Protein AF-W7TXS6-F1 (afdb_monomer_lite)

Radius of gyration: 28.01 Å; chains: 1; bounding box: 62×76×69 Å

Organism: NCBI:txid72520

InterPro domains:
  IPR025423 TMEM205-like [PF13664] (123-217)
  IPR053009 Xanthocillin Biosynthesis-Associated Protein [PTHR23241] (89-263)

Secondary structure (DSSP, 8-state):
-PPPPS-TTSSSSGGGTGGGSGGG------------------PPPPPPTHHHHHHHHHHHHHHHHHHHTTSS---S---TTSS--GGGSHHHHHHHHHHHHHHHHHHS-----HHHHHHHHHHHHHHHHHHHHHIIIIIHHHHHHHS-HHHHHHHHHHHHHHHHHHHHHHHHHHHHHHHHHT--HHHHHHHHHHHHHHHHIIIIIHHHHHHHHHHHHHHHHTT-TTSHHHHHHHHHHHHHHHHHHHHHHHHHHHHHHHHHHHHTT-

Structure (mmCIF, N/CA/C/O backbone):
data_AF-W7TXS6-F1
#
_entry.id   AF-W7TXS6-F1
#
loop_
_atom_site.group_PDB
_atom_site.id
_atom_site.type_symbol
_atom_site.label_atom_id
_atom_site.label_alt_id
_atom_site.label_comp_id
_atom_site.label_asym_id
_atom_site.label_entity_id
_atom_site.label_seq_id
_atom_site.pdbx_PDB_ins_code
_atom_site.Cartn_x
_atom_site.Cartn_y
_atom_site.Cartn_z
_atom_site.occupancy
_atom_site.B_iso_or_equiv
_atom_site.auth_seq_id
_atom_site.auth_comp_id
_atom_site.auth_asym_id
_atom_site.auth_atom_id
_atom_site.pdbx_PDB_model_num
ATOM 1 N N . MET A 1 1 ? -11.097 26.168 31.814 1.00 33.62 1 MET A N 1
ATOM 2 C CA . MET A 1 1 ? -9.889 26.342 30.973 1.00 33.62 1 MET A CA 1
ATOM 3 C C . MET A 1 1 ? -9.765 25.151 30.026 1.00 33.62 1 MET A C 1
ATOM 5 O O . MET A 1 1 ? -9.501 24.046 30.480 1.00 33.62 1 MET A O 1
ATOM 9 N N . LYS A 1 2 ? -10.061 25.346 28.734 1.00 33.25 2 LYS A N 1
ATOM 10 C CA . LYS A 1 2 ? -9.995 24.310 27.686 1.00 33.25 2 LYS A CA 1
ATOM 11 C C . LYS A 1 2 ? -8.563 24.260 27.130 1.00 33.25 2 LYS A C 1
ATOM 13 O O . LYS A 1 2 ? -8.050 25.300 26.735 1.00 33.25 2 LYS A O 1
ATOM 18 N N . LYS A 1 3 ? -7.921 23.087 27.110 1.00 35.81 3 LYS A N 1
ATOM 19 C CA . LYS A 1 3 ? -6.623 22.868 26.439 1.00 35.81 3 LYS A CA 1
ATOM 20 C C . LYS A 1 3 ? -6.860 22.354 25.006 1.00 35.81 3 LYS A C 1
ATOM 22 O O . LYS A 1 3 ? -7.796 21.574 24.819 1.00 35.81 3 LYS A O 1
ATOM 27 N N . PRO A 1 4 ? -6.067 22.777 24.004 1.00 40.16 4 PRO A N 1
ATOM 28 C CA . PRO A 1 4 ? -6.309 22.436 22.609 1.00 40.16 4 PRO A CA 1
ATOM 29 C C . PRO A 1 4 ? -5.841 21.017 22.264 1.00 40.16 4 PRO A C 1
ATOM 31 O O . PRO A 1 4 ? -4.847 20.503 22.773 1.00 40.16 4 PRO A O 1
ATOM 34 N N . CYS A 1 5 ? -6.638 20.409 21.392 1.00 32.75 5 CYS A N 1
ATOM 35 C CA . CYS A 1 5 ? -6.599 19.038 20.912 1.00 32.75 5 CYS A CA 1
ATOM 36 C C . CYS A 1 5 ? -5.538 18.864 19.809 1.00 32.75 5 CYS A C 1
ATOM 38 O O . CYS A 1 5 ? -5.243 19.804 19.074 1.00 32.75 5 CYS A O 1
ATOM 40 N N . SER A 1 6 ? -5.000 17.652 19.678 1.00 36.31 6 SER A N 1
ATOM 41 C CA . SER A 1 6 ? -3.920 17.213 18.780 1.00 36.31 6 SER A CA 1
ATOM 42 C C . SER A 1 6 ? -4.225 17.287 17.267 1.00 36.31 6 SER A C 1
ATOM 44 O O . SER A 1 6 ? -4.041 16.318 16.539 1.00 36.31 6 SER A O 1
ATOM 46 N N . VAL A 1 7 ? -4.656 18.444 16.760 1.00 38.12 7 VAL A N 1
ATOM 47 C CA . VAL A 1 7 ? -4.986 18.691 15.339 1.00 38.12 7 VAL A CA 1
ATOM 48 C C . VAL A 1 7 ? -3.749 19.071 14.498 1.00 38.12 7 VAL A C 1
ATOM 50 O O . VAL A 1 7 ? -3.825 19.213 13.280 1.00 38.12 7 VAL A O 1
ATOM 53 N N . LEU A 1 8 ? -2.562 19.162 15.101 1.00 31.45 8 LEU A N 1
ATOM 54 C CA . LEU A 1 8 ? -1.381 19.733 14.442 1.00 31.45 8 LEU A CA 1
ATOM 55 C C . LEU A 1 8 ? -0.650 18.814 13.438 1.00 31.45 8 LEU A C 1
ATOM 57 O O . LEU A 1 8 ? 0.406 19.191 12.945 1.00 31.45 8 LEU A O 1
ATOM 61 N N . LEU A 1 9 ? -1.204 17.651 13.074 1.00 35.53 9 LEU A N 1
ATOM 62 C CA . LEU A 1 9 ? -0.675 16.826 11.969 1.00 35.53 9 LEU A CA 1
ATOM 63 C C . LEU A 1 9 ? -1.575 16.805 10.719 1.00 35.53 9 LEU A C 1
ATOM 65 O O . LEU A 1 9 ? -1.343 16.022 9.805 1.00 35.53 9 LEU A O 1
ATOM 69 N N . LEU A 1 10 ? -2.593 17.674 10.669 1.00 36.16 10 LEU A N 1
ATOM 70 C CA . LEU A 1 10 ? -3.505 17.838 9.524 1.00 36.16 10 LEU A CA 1
ATOM 71 C C . LEU A 1 10 ? -3.325 19.173 8.775 1.00 36.16 10 LEU A C 1
ATOM 73 O O . LEU A 1 10 ? -4.048 19.438 7.818 1.00 36.16 10 LEU A O 1
ATOM 77 N N . VAL A 1 11 ? -2.367 20.018 9.175 1.00 36.16 11 VAL A N 1
ATOM 78 C CA . VAL A 1 11 ? -2.306 21.418 8.706 1.00 36.16 11 VAL A CA 1
ATOM 79 C C . VAL A 1 11 ? -1.427 21.641 7.464 1.00 36.16 11 VAL A C 1
ATOM 81 O O . VAL A 1 11 ? -1.565 22.677 6.829 1.00 36.16 11 VAL A O 1
ATOM 84 N N . SER A 1 12 ? -0.611 20.683 7.004 1.00 37.31 12 SER A N 1
ATOM 85 C CA . SER A 1 12 ? 0.239 20.940 5.816 1.00 37.31 12 SER A CA 1
ATOM 86 C C . SER A 1 12 ? -0.380 20.540 4.463 1.00 37.31 12 SER A C 1
ATOM 88 O O . SER A 1 12 ? 0.045 21.026 3.422 1.00 37.31 12 SER A O 1
ATOM 90 N N . THR A 1 13 ? -1.429 19.710 4.430 1.00 39.53 13 THR A N 1
ATOM 91 C CA . THR A 1 13 ? -2.086 19.302 3.164 1.00 39.53 13 THR A CA 1
ATOM 92 C C . THR A 1 13 ? -3.324 20.128 2.810 1.00 39.53 13 THR A C 1
ATOM 94 O O . THR A 1 13 ? -3.786 20.083 1.672 1.00 39.53 13 THR A O 1
ATOM 97 N N . ALA A 1 14 ? -3.860 20.916 3.748 1.00 35.31 14 ALA A N 1
ATOM 98 C CA . ALA A 1 14 ? -5.024 21.771 3.500 1.00 35.31 14 ALA A CA 1
ATOM 99 C C . ALA A 1 14 ? -4.715 22.955 2.559 1.00 35.31 14 ALA A C 1
ATOM 101 O O . ALA A 1 14 ? -5.617 23.447 1.885 1.00 35.31 14 ALA A O 1
ATOM 102 N N . ALA A 1 15 ? -3.445 23.366 2.447 1.00 35.91 15 ALA A N 1
ATOM 103 C CA . ALA A 1 15 ? -3.030 24.486 1.600 1.00 35.91 15 ALA A CA 1
ATOM 104 C C . ALA A 1 15 ? -3.028 24.172 0.087 1.00 35.91 15 ALA A C 1
ATOM 106 O O . ALA A 1 15 ? -3.049 25.100 -0.714 1.00 35.91 15 ALA A O 1
ATOM 107 N N . LEU A 1 16 ? -3.063 22.894 -0.320 1.00 39.62 16 LEU A N 1
ATOM 108 C CA . LEU A 1 16 ? -3.120 22.495 -1.739 1.00 39.62 16 LEU A CA 1
ATOM 109 C C . LEU A 1 16 ? -4.520 22.088 -2.232 1.00 39.62 16 LEU A C 1
ATOM 111 O O . LEU A 1 16 ? -4.706 21.898 -3.430 1.00 39.62 16 LEU A O 1
ATOM 115 N N . LEU A 1 17 ? -5.508 21.952 -1.341 1.00 41.06 17 LEU A N 1
ATOM 116 C CA . LEU A 1 17 ? -6.844 21.433 -1.684 1.00 41.06 17 LEU A CA 1
ATOM 117 C C . LEU A 1 17 ? -7.949 22.498 -1.716 1.00 41.06 17 LEU A C 1
ATOM 119 O O . LEU A 1 17 ? -9.063 22.207 -2.149 1.00 41.06 17 LEU A O 1
ATOM 123 N N . LEU A 1 18 ? -7.647 23.739 -1.325 1.00 38.78 18 LEU A N 1
ATOM 124 C CA . LEU A 1 18 ? -8.587 24.857 -1.425 1.00 38.78 18 LEU A CA 1
ATOM 125 C C . LEU A 1 18 ? -9.069 25.182 -2.859 1.00 38.78 18 LEU A C 1
ATOM 127 O O . LEU A 1 18 ? -10.233 25.562 -2.976 1.00 38.78 18 LEU A O 1
ATOM 131 N N . PRO A 1 19 ? -8.308 24.969 -3.958 1.00 41.34 19 PRO A N 1
ATOM 132 C CA . PRO A 1 19 ? -8.843 25.249 -5.292 1.00 41.34 19 PRO A CA 1
ATOM 133 C C . PRO A 1 19 ? -9.741 24.133 -5.865 1.00 41.34 19 PRO A C 1
ATOM 135 O O . PRO A 1 19 ? -10.366 24.339 -6.900 1.00 41.34 19 PRO A O 1
ATOM 138 N N . LEU A 1 20 ? -9.872 22.969 -5.209 1.00 41.66 20 LEU A N 1
ATOM 139 C CA . LEU A 1 20 ? -10.708 21.854 -5.699 1.00 41.66 20 LEU A CA 1
ATOM 140 C C . LEU A 1 20 ? -12.176 21.924 -5.246 1.00 41.66 20 LEU A C 1
ATOM 142 O O . LEU A 1 20 ? -13.032 21.296 -5.866 1.00 41.66 20 LEU A O 1
ATOM 146 N N . HIS A 1 21 ? -12.485 22.699 -4.202 1.00 45.94 21 HIS A N 1
ATOM 147 C CA . HIS A 1 21 ? -13.861 22.874 -3.721 1.00 45.94 21 HIS A CA 1
ATOM 148 C C . HIS A 1 21 ? -14.716 23.725 -4.677 1.00 45.94 21 HIS A C 1
ATOM 150 O O . HIS A 1 21 ? -15.910 23.473 -4.830 1.00 45.94 21 HIS A O 1
ATOM 156 N N . GLU A 1 22 ? -14.111 24.690 -5.377 1.00 45.00 22 GLU A N 1
ATOM 157 C CA . GLU A 1 22 ? -14.841 25.581 -6.290 1.00 45.00 22 GLU A CA 1
ATOM 158 C C . GLU A 1 22 ? -15.045 24.989 -7.696 1.00 45.00 22 GLU A C 1
ATOM 160 O O . GLU A 1 22 ? -15.956 25.405 -8.406 1.00 45.00 22 GLU A O 1
ATOM 165 N N . ALA A 1 23 ? -14.273 23.967 -8.082 1.00 46.91 23 ALA A N 1
ATOM 166 C CA . ALA A 1 23 ? -14.376 23.331 -9.399 1.00 46.91 23 ALA A CA 1
ATOM 167 C C . ALA A 1 23 ? -15.544 22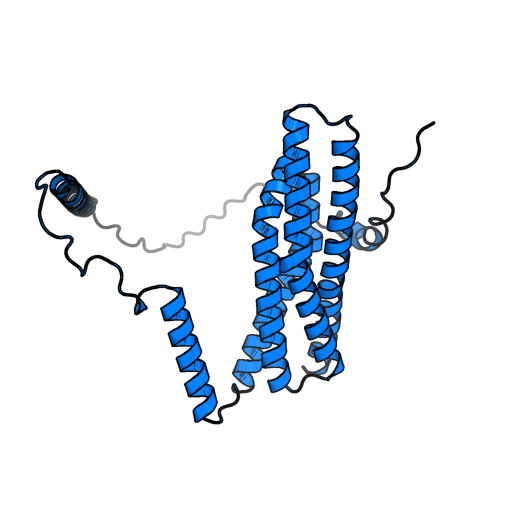.327 -9.533 1.00 46.91 23 ALA A C 1
ATOM 169 O O . ALA A 1 23 ? -15.852 21.896 -10.641 1.00 46.91 23 ALA A O 1
ATOM 170 N N . PHE A 1 24 ? -16.207 21.951 -8.430 1.00 42.44 24 PHE A N 1
ATOM 171 C CA . PHE A 1 24 ? -17.232 20.891 -8.397 1.00 42.44 24 PHE A CA 1
ATOM 172 C C . PHE A 1 24 ? -18.651 21.378 -8.050 1.00 42.44 24 PHE A C 1
ATOM 174 O O . PHE A 1 24 ? -19.499 20.600 -7.610 1.00 42.44 24 PHE A O 1
ATOM 181 N N . LYS A 1 25 ? -18.957 22.658 -8.291 1.00 39.59 25 LYS A N 1
ATOM 182 C CA . LYS A 1 25 ? -20.343 23.152 -8.291 1.00 39.59 25 LYS A CA 1
ATOM 183 C C . LYS A 1 25 ? -20.998 22.826 -9.635 1.00 39.59 25 LYS A C 1
ATOM 185 O O . LYS A 1 25 ? -20.977 23.631 -10.558 1.00 39.59 25 LYS A O 1
ATOM 190 N N . ILE A 1 26 ? -21.570 21.629 -9.753 1.00 42.22 26 ILE A N 1
ATOM 191 C CA . ILE A 1 26 ? -22.423 21.255 -10.889 1.00 42.22 26 ILE A CA 1
ATOM 192 C C . ILE A 1 26 ? -23.806 21.898 -10.673 1.00 42.22 26 ILE A C 1
ATOM 194 O O . ILE A 1 26 ? -24.466 21.562 -9.686 1.00 42.22 26 ILE A O 1
ATOM 198 N N . PRO A 1 27 ? -24.285 22.801 -11.549 1.00 39.59 27 PRO A N 1
ATOM 199 C CA . PRO A 1 27 ? -25.637 23.334 -11.439 1.00 39.59 27 PRO A CA 1
ATOM 200 C C . PRO A 1 27 ? -26.657 22.259 -11.846 1.00 39.59 27 PRO A C 1
ATOM 202 O O . PRO A 1 27 ? -26.762 21.869 -13.008 1.00 39.59 27 PRO A O 1
ATOM 205 N N . ILE A 1 28 ? -27.424 21.768 -10.872 1.00 44.44 28 ILE A N 1
ATOM 206 C CA . ILE A 1 28 ? -28.575 20.886 -11.095 1.00 44.44 28 ILE A CA 1
ATOM 207 C C . ILE A 1 28 ? -29.721 21.758 -11.617 1.00 44.44 28 ILE A C 1
ATOM 209 O O . ILE A 1 28 ? -30.445 22.375 -10.840 1.00 44.44 28 ILE A O 1
ATOM 213 N N . GLY A 1 29 ? -29.866 21.850 -12.940 1.00 47.69 29 GLY A N 1
ATOM 214 C CA . GLY A 1 29 ? -30.935 22.655 -13.530 1.00 47.69 29 GLY A CA 1
ATOM 215 C C . GLY A 1 29 ? -30.878 22.824 -15.043 1.00 47.69 29 GLY A C 1
ATOM 216 O O . GLY A 1 29 ? -30.969 23.947 -15.519 1.00 47.69 29 GLY A O 1
ATOM 217 N N . ALA A 1 30 ? -30.758 21.742 -15.816 1.00 37.91 30 ALA A N 1
ATOM 218 C CA . ALA A 1 30 ? -31.005 21.788 -17.258 1.00 37.91 30 ALA A CA 1
ATOM 219 C C . ALA A 1 30 ? -32.033 20.720 -17.649 1.00 37.91 30 ALA A C 1
ATOM 221 O O . ALA A 1 30 ? -31.781 19.516 -17.631 1.00 37.91 30 ALA A O 1
ATOM 222 N N . ARG A 1 31 ? -33.238 21.205 -17.949 1.00 38.31 31 ARG A N 1
ATOM 223 C CA . ARG A 1 31 ? -34.398 20.473 -18.455 1.00 38.31 31 ARG A CA 1
ATOM 224 C C . ARG A 1 31 ? -34.035 19.802 -19.788 1.00 38.31 31 ARG A C 1
ATOM 226 O O . ARG A 1 31 ? -33.619 20.477 -20.723 1.00 38.31 31 ARG A O 1
ATOM 233 N N . LEU A 1 32 ? -34.190 18.479 -19.858 1.00 37.38 32 LEU A N 1
ATOM 234 C CA . LEU A 1 32 ? -33.899 17.652 -21.035 1.00 37.38 32 LEU A CA 1
ATOM 235 C C . LEU A 1 32 ? -34.712 18.110 -22.258 1.00 37.38 32 LEU A C 1
ATOM 237 O O . LEU A 1 32 ? -35.932 17.941 -22.295 1.00 37.38 32 LEU A O 1
ATOM 241 N N . ALA A 1 33 ? -34.032 18.632 -23.280 1.00 37.31 33 ALA A N 1
ATOM 242 C CA . ALA A 1 33 ? -34.589 18.756 -24.620 1.00 37.31 33 ALA A CA 1
ATOM 243 C C . ALA A 1 33 ? -34.560 17.372 -25.287 1.00 37.31 33 ALA A C 1
ATOM 245 O O . ALA A 1 33 ? -33.503 16.834 -25.612 1.00 37.31 33 ALA A O 1
ATOM 246 N N . ARG A 1 34 ? -35.741 16.769 -25.440 1.00 37.16 34 ARG A N 1
ATOM 247 C CA . ARG A 1 34 ? -35.945 15.501 -26.143 1.00 37.16 34 ARG A CA 1
ATOM 248 C C . ARG A 1 34 ? -35.802 15.747 -27.646 1.00 37.16 34 ARG A C 1
ATOM 250 O O . ARG A 1 34 ? -36.751 16.192 -28.283 1.00 37.16 34 ARG A O 1
ATOM 257 N N . THR A 1 35 ? -34.638 15.450 -28.215 1.00 36.12 35 THR A N 1
ATOM 258 C CA . THR A 1 35 ? -34.472 15.369 -29.670 1.00 36.12 35 THR A CA 1
ATOM 259 C C . THR A 1 35 ? -34.873 13.971 -30.142 1.00 36.12 35 THR A C 1
ATOM 261 O O . THR A 1 35 ? -34.335 12.951 -29.717 1.00 36.12 35 THR A O 1
ATOM 264 N N . SER A 1 36 ? -35.901 13.928 -30.985 1.00 42.03 36 SER A N 1
ATOM 265 C CA . SER A 1 36 ? -36.358 12.733 -31.690 1.00 42.03 36 SER A CA 1
ATOM 266 C C . SER A 1 36 ? -35.374 12.417 -32.817 1.00 42.03 36 SER A C 1
ATOM 268 O O . SER A 1 36 ? -35.355 13.118 -33.824 1.00 42.03 36 SER A O 1
ATOM 270 N N . SER A 1 37 ? -34.576 11.362 -32.657 1.00 38.19 37 SER A N 1
ATOM 271 C CA . SER A 1 37 ? -33.810 10.747 -33.744 1.00 38.19 37 SER A CA 1
ATOM 272 C C . SER A 1 37 ? -34.159 9.264 -33.792 1.00 38.19 37 SER A C 1
ATOM 274 O O . SER A 1 37 ? -33.838 8.497 -32.884 1.00 38.19 37 SER A O 1
ATOM 276 N N . SER A 1 38 ? -34.902 8.885 -34.828 1.00 43.56 38 SER A N 1
ATOM 277 C CA . SER A 1 38 ? -35.289 7.513 -35.132 1.00 43.56 38 SER A CA 1
ATOM 278 C C . SER A 1 38 ? -34.096 6.759 -35.719 1.00 43.56 38 SER A C 1
ATOM 280 O O . SER A 1 38 ? -33.851 6.818 -36.923 1.00 43.56 38 SER A O 1
ATOM 282 N N . SER A 1 39 ? -33.364 6.029 -34.880 1.00 41.25 39 SER A N 1
ATOM 283 C CA . SER A 1 39 ? -32.457 4.974 -35.332 1.00 41.25 39 SER A CA 1
ATOM 284 C C . SER A 1 39 ? -33.074 3.610 -35.019 1.00 41.25 39 SER A C 1
ATOM 286 O O . SER A 1 39 ? -33.287 3.218 -33.871 1.00 41.25 39 SER A O 1
ATOM 288 N N . THR A 1 40 ? -33.425 2.886 -36.076 1.00 46.47 40 THR A N 1
ATOM 289 C CA . THR A 1 40 ? -34.033 1.557 -36.019 1.00 46.47 40 THR A CA 1
ATOM 290 C C . THR A 1 40 ? -32.979 0.533 -35.590 1.00 46.47 40 THR A C 1
ATOM 292 O O . THR A 1 40 ? -32.343 -0.116 -36.418 1.00 46.47 40 THR A O 1
ATOM 295 N N . LEU A 1 41 ? -32.760 0.386 -34.281 1.00 40.69 41 LEU A N 1
ATOM 296 C CA . LEU A 1 41 ? -31.980 -0.723 -33.731 1.00 40.69 41 LEU A CA 1
ATOM 297 C C . LEU A 1 41 ? -32.763 -2.028 -33.930 1.00 40.69 41 LEU A C 1
ATOM 299 O O . LEU A 1 41 ? -33.833 -2.221 -33.351 1.00 40.69 41 LEU A O 1
ATOM 303 N N . LYS A 1 42 ? -32.225 -2.936 -34.755 1.00 42.09 42 LYS A N 1
ATOM 304 C CA . LYS A 1 42 ? -32.729 -4.309 -34.896 1.00 42.09 42 LYS A CA 1
ATOM 305 C C . LYS A 1 42 ? -32.721 -4.988 -33.525 1.00 42.09 42 LYS A C 1
ATOM 307 O O . LYS A 1 42 ? -31.666 -5.282 -32.965 1.00 42.09 42 LYS A O 1
ATOM 312 N N . ARG A 1 43 ? -33.917 -5.236 -32.994 1.00 40.28 43 ARG A N 1
ATOM 313 C CA . ARG A 1 43 ? -34.143 -5.983 -31.758 1.00 40.28 43 ARG A CA 1
ATOM 314 C C . ARG A 1 43 ? -33.735 -7.439 -31.984 1.00 40.28 43 ARG A C 1
ATOM 316 O O . ARG A 1 43 ? -34.246 -8.086 -32.893 1.00 40.28 43 ARG A O 1
ATOM 323 N N . TRP A 1 44 ? -32.812 -7.943 -31.170 1.00 37.94 44 TRP A N 1
ATOM 324 C CA . TRP A 1 44 ? -32.507 -9.372 -31.121 1.00 37.94 44 TRP A CA 1
ATOM 325 C C . TRP A 1 44 ? -33.762 -10.151 -30.683 1.00 37.94 44 TRP A C 1
ATOM 327 O O . TRP A 1 44 ? -34.424 -9.719 -29.733 1.00 37.94 44 TRP A O 1
ATOM 337 N N . PRO A 1 45 ? -34.120 -11.262 -31.352 1.00 42.91 45 PRO A N 1
ATOM 338 C CA . PRO A 1 45 ? -35.266 -12.063 -30.949 1.00 42.91 45 PRO A CA 1
ATOM 339 C C . PRO A 1 45 ? -34.993 -12.709 -29.587 1.00 42.91 45 PRO A C 1
ATOM 341 O O . PRO A 1 45 ? -34.026 -13.447 -29.411 1.00 42.91 45 PRO A O 1
ATOM 344 N N . VAL A 1 46 ? -35.853 -12.407 -28.615 1.00 52.56 46 VAL A N 1
ATOM 345 C CA . VAL A 1 46 ? -35.884 -13.094 -27.322 1.00 52.56 46 VAL A CA 1
ATOM 346 C C . VAL A 1 46 ? -36.611 -14.425 -27.546 1.00 52.56 46 VAL A C 1
ATOM 348 O O . VAL A 1 46 ? -37.736 -14.399 -28.049 1.00 52.56 46 VAL A O 1
ATOM 351 N N . PRO A 1 47 ? -36.005 -15.583 -27.232 1.00 40.81 47 PRO A N 1
ATOM 352 C CA . PRO A 1 47 ? -36.674 -16.868 -27.395 1.00 40.81 47 PRO A CA 1
ATOM 353 C C . PRO A 1 47 ? -37.889 -16.982 -26.452 1.00 40.81 47 PRO A C 1
ATOM 355 O O . PRO A 1 47 ? -37.873 -16.409 -25.358 1.00 40.81 47 PRO A O 1
ATOM 358 N N . PRO A 1 48 ? -38.950 -17.705 -26.855 1.00 48.81 48 PRO A N 1
ATOM 359 C CA . PRO A 1 48 ? -40.176 -17.820 -26.074 1.00 48.81 48 PRO A CA 1
ATOM 360 C C . PRO A 1 48 ? -39.941 -18.528 -24.729 1.00 48.81 48 PRO A C 1
ATOM 362 O O . PRO A 1 48 ? -39.131 -19.448 -24.605 1.00 48.81 48 PRO A O 1
ATOM 365 N N . SER A 1 49 ? -40.691 -18.094 -23.713 1.00 51.56 49 SER A N 1
ATOM 366 C CA . SER A 1 49 ? -40.582 -18.481 -22.296 1.00 51.56 49 SER A CA 1
ATOM 367 C C . SER A 1 49 ? -40.853 -19.961 -21.991 1.00 51.56 49 SER A C 1
ATOM 369 O O . SER A 1 49 ? -40.644 -20.397 -20.860 1.00 51.56 49 SER A O 1
ATOM 371 N N . SER A 1 50 ? -41.254 -20.762 -22.980 1.00 43.81 50 SER A N 1
ATOM 372 C CA . SER A 1 50 ? -41.495 -22.201 -22.833 1.00 43.81 50 SER A CA 1
ATOM 373 C C . SER A 1 50 ? -40.218 -23.017 -22.594 1.00 43.81 50 SER A C 1
ATOM 375 O O . SER A 1 50 ? -40.291 -24.085 -21.995 1.00 43.81 50 SER A O 1
ATOM 377 N N . ASN A 1 51 ? -39.040 -22.505 -22.975 1.00 41.78 51 ASN A N 1
ATOM 378 C CA . ASN A 1 51 ? -37.765 -23.221 -22.812 1.00 41.78 51 ASN A CA 1
ATOM 379 C C . ASN A 1 51 ? -37.047 -22.931 -21.478 1.00 41.78 51 ASN A C 1
ATOM 381 O O . ASN A 1 51 ? -36.084 -23.612 -21.138 1.00 41.78 51 ASN A O 1
ATOM 385 N N . LEU A 1 52 ? -37.515 -21.954 -20.690 1.00 43.06 52 LEU A N 1
ATOM 386 C CA . LEU A 1 52 ? -36.956 -21.653 -19.361 1.00 43.06 52 LEU A CA 1
ATOM 387 C C . LEU A 1 52 ? -37.565 -22.523 -18.248 1.00 43.06 52 LEU A C 1
ATOM 389 O O . LEU A 1 52 ? -36.949 -22.705 -17.200 1.00 43.06 52 LEU A O 1
ATOM 393 N N . VAL A 1 53 ? -38.739 -23.116 -18.486 1.00 45.81 53 VAL A N 1
ATOM 394 C CA . VAL A 1 53 ? -39.431 -23.972 -17.506 1.00 45.81 53 VAL A CA 1
ATOM 395 C C . VAL A 1 53 ? -38.874 -25.405 -17.496 1.00 45.81 53 VAL A C 1
ATOM 397 O O . VAL A 1 53 ? -38.849 -26.042 -16.444 1.00 45.81 53 VAL A O 1
ATOM 400 N N . GLN A 1 54 ? -38.316 -25.894 -18.610 1.00 43.88 54 GLN A N 1
ATOM 401 C CA . GLN A 1 54 ? -37.662 -27.212 -18.655 1.00 43.88 54 GLN A CA 1
ATOM 402 C C . GLN A 1 54 ? -36.335 -27.258 -17.875 1.00 43.88 54 GLN A C 1
ATOM 404 O O . GLN A 1 54 ? -36.015 -28.283 -17.279 1.00 43.88 54 GLN A O 1
ATOM 409 N N . GLY A 1 55 ? -35.594 -26.147 -17.796 1.00 42.59 55 GLY A N 1
ATOM 410 C CA . GLY A 1 55 ? -34.338 -26.079 -17.035 1.00 42.59 55 GLY A CA 1
ATOM 411 C C . GLY A 1 55 ? -34.529 -26.045 -15.513 1.00 42.59 55 GLY A C 1
ATOM 412 O O . GLY A 1 55 ? -33.723 -26.607 -14.774 1.00 42.59 55 GLY A O 1
ATOM 413 N N . ALA A 1 56 ? -35.620 -25.443 -15.029 1.00 45.19 56 ALA A N 1
ATOM 414 C CA . ALA A 1 56 ? -35.908 -25.343 -13.595 1.00 45.19 56 ALA A CA 1
ATOM 415 C C . ALA A 1 56 ? -36.334 -26.690 -12.975 1.00 45.19 56 ALA A C 1
ATOM 417 O O . ALA A 1 56 ? -35.980 -26.987 -11.831 1.00 45.19 56 ALA A O 1
ATOM 418 N N . GLY A 1 57 ? -37.041 -27.532 -13.739 1.00 46.19 57 GLY A N 1
ATOM 419 C CA . GLY A 1 57 ? -37.448 -28.872 -13.303 1.00 46.19 57 GLY A CA 1
ATOM 420 C C . GLY A 1 57 ? -36.269 -29.833 -13.129 1.00 46.19 57 GLY A C 1
ATOM 421 O O . GLY A 1 57 ? -36.218 -30.564 -12.142 1.00 46.19 57 GLY A O 1
ATOM 422 N N . VAL A 1 58 ? -35.279 -29.769 -14.024 1.00 49.81 58 VAL A N 1
ATOM 423 C CA . VAL A 1 58 ? -34.078 -30.620 -13.966 1.00 49.81 58 VAL A CA 1
ATOM 424 C C . VAL A 1 58 ? -33.189 -30.236 -1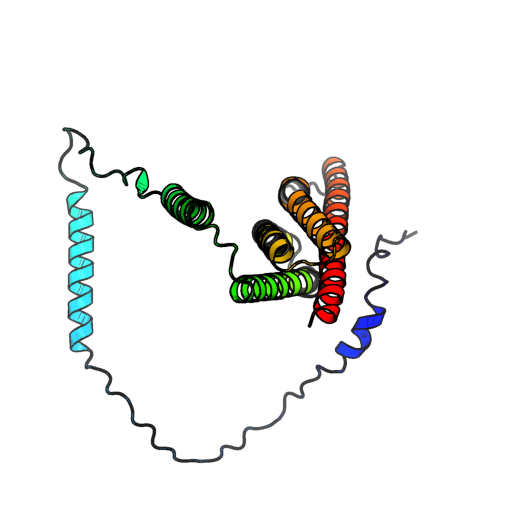2.784 1.00 49.81 58 VAL A C 1
ATOM 426 O O . VAL A 1 58 ? -32.728 -31.109 -12.057 1.00 49.81 58 VAL A O 1
ATOM 429 N N . VAL A 1 59 ? -33.013 -28.940 -12.512 1.00 50.25 59 VAL A N 1
ATOM 430 C CA . VAL A 1 59 ? -32.224 -28.483 -11.355 1.00 50.25 59 VAL A CA 1
ATOM 431 C C . VAL A 1 59 ? -32.926 -28.821 -10.033 1.00 50.25 59 VAL A C 1
ATOM 433 O O . VAL A 1 59 ? -32.265 -29.247 -9.091 1.00 50.25 59 VAL A O 1
ATOM 436 N N . SER A 1 60 ? -34.261 -28.732 -9.957 1.00 46.59 60 SER A N 1
ATOM 437 C CA . SER A 1 60 ? -35.010 -29.125 -8.751 1.00 46.59 60 SER A CA 1
ATOM 438 C C . SER A 1 60 ? -35.050 -30.645 -8.533 1.00 46.59 60 SER A C 1
ATOM 440 O O . SER A 1 60 ? -34.988 -31.085 -7.387 1.00 46.59 60 SER A O 1
ATOM 442 N N . GLN A 1 61 ? -35.092 -31.458 -9.599 1.00 49.19 61 GLN A N 1
ATOM 443 C CA . GLN A 1 61 ? -34.982 -32.920 -9.501 1.00 49.19 61 GLN A CA 1
ATOM 444 C C . GLN A 1 61 ? -33.566 -33.379 -9.141 1.00 49.19 61 GLN A C 1
ATOM 446 O O . GLN A 1 61 ? -33.428 -34.304 -8.348 1.00 49.19 61 GLN A O 1
ATOM 451 N N . VAL A 1 62 ? -32.523 -32.715 -9.649 1.00 50.72 62 VAL A N 1
ATOM 452 C CA . VAL A 1 62 ? -31.128 -33.000 -9.274 1.00 50.72 62 VAL A CA 1
ATOM 453 C C . VAL A 1 62 ? -30.866 -32.616 -7.817 1.00 50.72 62 VAL A C 1
ATOM 455 O O . VAL A 1 62 ? -30.289 -33.413 -7.087 1.00 50.72 62 VAL A O 1
ATOM 458 N N . LEU A 1 63 ? -31.361 -31.462 -7.353 1.00 48.03 63 LEU A N 1
ATOM 459 C CA . LEU A 1 63 ? -31.230 -31.052 -5.948 1.00 48.03 63 LEU A CA 1
ATOM 460 C C . LEU A 1 63 ? -32.024 -31.968 -5.002 1.00 48.03 63 LEU A C 1
ATOM 462 O O . LEU A 1 63 ? -31.490 -32.405 -3.990 1.00 48.03 63 LEU A O 1
ATOM 466 N N . ARG A 1 64 ? -33.250 -32.369 -5.367 1.00 45.62 64 ARG A N 1
ATOM 467 C CA . ARG A 1 64 ? -34.045 -33.324 -4.572 1.00 45.62 64 ARG A CA 1
ATOM 468 C C . ARG A 1 64 ? -33.485 -34.748 -4.587 1.00 45.62 64 ARG A C 1
ATOM 470 O O . ARG A 1 64 ? -33.602 -35.444 -3.586 1.00 45.62 64 ARG A O 1
ATOM 477 N N . ALA A 1 65 ? -32.857 -35.180 -5.682 1.00 48.31 65 ALA A N 1
ATOM 478 C CA . ALA A 1 65 ? -32.145 -36.457 -5.746 1.00 48.31 65 ALA A CA 1
ATOM 479 C C . ALA A 1 65 ? -30.821 -36.430 -4.957 1.00 48.31 65 ALA A C 1
ATOM 481 O O . ALA A 1 65 ? -30.387 -37.472 -4.466 1.00 48.31 65 ALA A O 1
ATOM 482 N N . SER A 1 66 ? -30.200 -35.253 -4.808 1.00 45.25 66 SER A N 1
ATOM 483 C CA . SER A 1 66 ? -29.060 -35.034 -3.911 1.00 45.25 66 SER A CA 1
ATOM 484 C C . SER A 1 66 ? -29.467 -35.025 -2.435 1.00 45.25 66 SER A C 1
ATOM 486 O O . SER A 1 66 ? -28.742 -35.595 -1.627 1.00 45.25 66 SER A O 1
ATOM 488 N N . ASP A 1 67 ? -30.637 -34.477 -2.095 1.00 43.47 67 ASP A N 1
ATOM 489 C CA . ASP A 1 67 ? -31.140 -34.451 -0.713 1.00 43.47 67 ASP A CA 1
ATOM 490 C C . ASP A 1 67 ? -31.726 -35.807 -0.267 1.00 43.47 67 ASP A C 1
ATOM 492 O O . ASP A 1 67 ? -31.540 -36.220 0.875 1.00 43.47 67 ASP A O 1
ATOM 496 N N . ALA A 1 68 ? -32.373 -36.558 -1.170 1.00 41.72 68 ALA A N 1
ATOM 497 C CA . ALA A 1 68 ? -32.952 -37.871 -0.858 1.00 41.72 68 ALA A CA 1
ATOM 498 C C . ALA A 1 68 ? -31.905 -38.991 -0.691 1.00 41.72 68 ALA A C 1
ATOM 500 O O . ALA A 1 68 ? -32.164 -39.975 -0.006 1.00 41.72 68 ALA A O 1
ATOM 501 N N . LYS A 1 69 ? -30.701 -38.844 -1.265 1.00 44.81 69 LYS A N 1
ATOM 502 C CA . LYS A 1 69 ? -29.589 -39.798 -1.076 1.00 44.81 69 LYS A CA 1
ATOM 503 C C . LYS A 1 69 ? -28.805 -39.599 0.228 1.00 44.81 69 LYS A C 1
ATOM 505 O O . LYS A 1 69 ? -27.891 -40.372 0.495 1.00 44.81 69 LYS A O 1
ATOM 510 N N . GLY A 1 70 ? -29.143 -38.587 1.028 1.00 39.94 70 GLY A N 1
ATOM 511 C CA . GLY A 1 70 ? -28.500 -38.310 2.315 1.00 39.94 70 GLY A CA 1
ATOM 512 C C . GLY A 1 70 ? -29.142 -38.992 3.529 1.00 39.94 70 GLY A C 1
ATOM 513 O O . GLY A 1 70 ? -28.646 -38.794 4.633 1.00 39.94 70 GLY A O 1
ATOM 514 N N . ALA A 1 71 ? -30.233 -39.750 3.360 1.00 44.19 71 ALA A N 1
ATOM 515 C CA . ALA A 1 71 ? -31.071 -40.190 4.483 1.00 44.19 71 ALA A CA 1
ATOM 516 C C . ALA A 1 71 ? -31.345 -41.704 4.570 1.00 44.19 71 ALA A C 1
ATOM 518 O O . ALA A 1 71 ? -32.190 -42.109 5.362 1.00 44.19 71 ALA A O 1
ATOM 519 N N . GLU A 1 72 ? -30.641 -42.556 3.818 1.00 41.91 72 GLU A N 1
ATOM 520 C CA . GLU A 1 72 ? -30.827 -44.009 3.926 1.00 41.91 72 GLU A CA 1
ATOM 521 C C . GLU A 1 72 ? -29.495 -44.758 3.765 1.00 41.91 72 GLU A C 1
ATOM 523 O O . GLU A 1 72 ? -28.912 -44.788 2.682 1.00 41.91 72 GLU A O 1
ATOM 528 N N . GLY A 1 73 ? -29.008 -45.349 4.863 1.00 36.69 73 GLY A N 1
ATOM 529 C CA . GLY A 1 73 ? -27.899 -46.308 4.855 1.00 36.69 73 GLY A CA 1
ATOM 530 C C . GLY A 1 73 ? -26.747 -45.973 5.801 1.00 36.69 73 GLY A C 1
ATOM 531 O O . GLY A 1 73 ? -25.677 -45.559 5.361 1.00 36.69 73 GLY A O 1
ATOM 532 N N . ASP A 1 74 ? -26.956 -46.208 7.095 1.00 45.44 74 ASP A N 1
ATOM 533 C CA . ASP A 1 74 ? -25.883 -46.335 8.082 1.00 45.44 74 ASP A CA 1
ATOM 534 C C . ASP A 1 74 ? -25.052 -47.611 7.824 1.00 45.44 74 ASP A C 1
ATOM 536 O O . ASP A 1 74 ? -25.578 -48.639 7.396 1.00 45.44 74 ASP A O 1
ATOM 540 N N . SER A 1 75 ? -23.767 -47.559 8.194 1.00 44.00 75 SER A N 1
ATOM 541 C CA . SER A 1 75 ? -22.821 -48.680 8.389 1.00 44.00 75 SER A CA 1
ATOM 542 C C . SER A 1 75 ? -22.248 -49.437 7.168 1.00 44.00 75 SER A C 1
ATOM 544 O O . SER A 1 75 ? -22.616 -50.574 6.905 1.00 44.00 75 SER A O 1
ATOM 546 N N . ALA A 1 76 ? -21.232 -48.857 6.503 1.00 45.72 76 ALA A N 1
ATOM 547 C CA . ALA A 1 76 ? -19.994 -49.542 6.059 1.00 45.72 76 ALA A CA 1
ATOM 548 C C . ALA A 1 76 ? -19.090 -48.605 5.222 1.00 45.72 76 ALA A C 1
ATOM 550 O O . ALA A 1 76 ? -19.464 -48.208 4.127 1.00 45.72 76 ALA A O 1
ATOM 551 N N . GLY A 1 77 ? -17.880 -48.307 5.716 1.00 45.47 77 GLY A N 1
ATOM 552 C CA . GLY A 1 77 ? -16.724 -47.845 4.924 1.00 45.47 77 GLY A CA 1
ATOM 553 C C . GLY A 1 77 ? -16.869 -46.522 4.157 1.00 45.47 77 GLY A C 1
ATOM 554 O O . GLY A 1 77 ? -17.370 -46.489 3.037 1.00 45.47 77 GLY A O 1
ATOM 555 N N . VAL A 1 78 ? -16.315 -45.434 4.704 1.00 44.59 78 VAL A N 1
ATOM 556 C CA . VAL A 1 78 ? -16.090 -44.180 3.961 1.00 44.59 78 VAL A CA 1
ATOM 557 C C . VAL A 1 78 ? -15.300 -44.494 2.685 1.00 44.59 78 VAL A C 1
ATOM 559 O O . VAL A 1 78 ? -14.153 -44.935 2.756 1.00 44.59 78 VAL A O 1
ATOM 562 N N . GLN A 1 79 ? -15.917 -44.291 1.519 1.00 52.78 79 GLN A N 1
ATOM 563 C CA . GLN A 1 79 ? -15.265 -44.508 0.230 1.00 52.78 79 GLN A CA 1
ATOM 564 C C . GLN A 1 79 ? -14.113 -43.491 0.056 1.00 52.78 79 GLN A C 1
ATOM 566 O O . GLN A 1 79 ? -14.361 -42.282 0.088 1.00 52.78 79 GLN A O 1
ATOM 571 N N . PRO A 1 80 ? -12.857 -43.934 -0.142 1.00 52.78 80 PRO A N 1
ATOM 572 C CA . PRO A 1 80 ? -11.658 -43.093 -0.011 1.00 52.78 80 PRO A CA 1
ATOM 573 C C . PRO A 1 80 ? -11.461 -42.026 -1.106 1.00 52.78 80 PRO A C 1
ATOM 575 O O . PRO A 1 80 ? -10.494 -41.270 -1.055 1.00 52.78 80 PRO A O 1
ATOM 578 N N . TRP A 1 81 ? -12.344 -41.936 -2.106 1.00 59.12 81 TRP A N 1
ATOM 579 C CA . TRP A 1 81 ? -12.184 -41.054 -3.274 1.00 59.12 81 TRP A CA 1
ATOM 580 C C . TRP A 1 81 ? -13.012 -39.758 -3.233 1.00 59.12 81 TRP A C 1
ATOM 582 O O . TRP A 1 81 ? -13.028 -39.019 -4.217 1.00 59.12 81 TRP A O 1
ATOM 592 N N . ILE A 1 82 ? -13.729 -39.479 -2.138 1.00 58.84 82 ILE A N 1
ATOM 593 C CA . ILE A 1 82 ? -14.596 -38.288 -2.016 1.00 58.84 82 ILE A CA 1
ATOM 594 C C . ILE A 1 82 ? -13.823 -37.063 -1.491 1.00 58.84 82 ILE A C 1
ATOM 596 O O . ILE A 1 82 ? -14.250 -35.924 -1.689 1.00 58.84 82 ILE A O 1
ATOM 600 N N . GLU A 1 83 ? -12.644 -37.250 -0.892 1.00 63.28 83 GLU A N 1
ATOM 601 C CA . GLU A 1 83 ? -11.803 -36.115 -0.517 1.00 63.28 83 GLU A CA 1
ATOM 602 C C . GLU A 1 83 ? -11.118 -35.511 -1.753 1.00 63.28 83 GLU A C 1
ATOM 604 O O . GLU A 1 83 ? -10.521 -36.245 -2.548 1.00 63.28 83 GLU A O 1
ATOM 609 N N . PRO A 1 84 ? -11.159 -34.174 -1.946 1.00 63.97 84 PRO A N 1
ATOM 610 C CA . PRO A 1 84 ? -10.432 -33.542 -3.034 1.00 63.97 84 PRO A CA 1
ATOM 611 C C . PRO A 1 84 ? -8.954 -33.899 -2.895 1.00 63.97 84 PRO A C 1
ATOM 613 O O . PRO A 1 84 ? -8.299 -33.515 -1.921 1.00 63.97 84 PRO A O 1
ATOM 616 N N . ALA A 1 85 ? -8.444 -34.640 -3.882 1.00 73.75 85 ALA A N 1
ATOM 617 C CA . ALA A 1 85 ? -7.070 -35.112 -3.892 1.00 73.75 85 ALA A CA 1
ATOM 618 C C . ALA A 1 85 ? -6.103 -33.959 -3.593 1.00 73.75 85 ALA A C 1
ATOM 620 O O . ALA A 1 85 ? -6.340 -32.814 -3.984 1.00 73.75 85 ALA A O 1
ATOM 621 N N . PHE A 1 86 ? -5.003 -34.241 -2.895 1.00 75.12 86 PHE A N 1
ATOM 622 C CA . PHE A 1 86 ? -4.094 -33.210 -2.381 1.00 75.12 86 PHE A CA 1
ATOM 623 C C . PHE A 1 86 ? -3.665 -32.172 -3.442 1.00 75.12 86 PHE A C 1
ATOM 625 O O . PHE A 1 86 ? -3.636 -30.976 -3.157 1.00 75.12 86 PHE A O 1
ATOM 632 N N . HIS A 1 87 ? -3.431 -32.606 -4.685 1.00 75.94 87 HIS A N 1
ATOM 633 C CA . HIS A 1 87 ? -3.056 -31.756 -5.824 1.00 75.94 87 HIS A CA 1
ATOM 634 C C . HIS A 1 87 ? -4.174 -30.832 -6.340 1.00 75.94 87 HIS A C 1
ATOM 636 O O . HIS A 1 87 ? -3.917 -29.899 -7.099 1.00 75.94 87 HIS A O 1
ATOM 642 N N . ASN A 1 88 ? -5.414 -31.051 -5.908 1.00 80.94 88 ASN A N 1
ATOM 643 C CA . ASN A 1 88 ? -6.571 -30.246 -6.272 1.00 80.94 88 ASN A CA 1
ATOM 644 C C . ASN A 1 88 ? -6.755 -29.012 -5.375 1.00 80.94 88 ASN A C 1
ATOM 646 O O . ASN A 1 88 ? -7.551 -28.128 -5.696 1.00 80.94 88 ASN A O 1
ATOM 650 N N . LYS A 1 89 ? -6.013 -28.925 -4.263 1.00 85.19 89 LYS A N 1
ATOM 651 C CA . LYS A 1 89 ? -6.032 -27.765 -3.365 1.00 85.19 89 LYS A CA 1
ATOM 652 C C . LYS A 1 89 ? -5.484 -26.531 -4.090 1.00 85.19 89 LYS A C 1
ATOM 654 O O . LYS A 1 89 ? -4.461 -26.606 -4.770 1.00 85.19 89 LYS A O 1
ATOM 659 N N . LEU A 1 90 ? -6.134 -25.376 -3.907 1.00 77.56 90 LEU A N 1
ATOM 660 C CA . LEU A 1 90 ? -5.750 -24.106 -4.546 1.00 77.56 90 LEU A CA 1
ATOM 661 C C . LEU A 1 90 ? -4.274 -23.753 -4.299 1.00 77.56 90 LEU A C 1
ATOM 663 O O . LEU A 1 90 ? -3.580 -23.328 -5.217 1.00 77.56 90 LEU A O 1
ATOM 667 N N . SER A 1 91 ? -3.777 -23.997 -3.086 1.00 79.56 91 SER A N 1
ATOM 668 C CA . SER A 1 91 ? -2.374 -23.786 -2.723 1.00 79.56 91 SER A CA 1
ATOM 669 C C . SER A 1 91 ? -1.411 -24.667 -3.522 1.00 79.56 91 SER A C 1
ATOM 671 O O . SER A 1 91 ? -0.384 -24.174 -3.980 1.00 79.56 91 SER A O 1
ATOM 673 N N . VAL A 1 92 ? -1.747 -25.942 -3.739 1.00 80.88 92 VAL A N 1
ATOM 674 C CA . VAL A 1 92 ? -0.903 -26.886 -4.488 1.00 80.88 92 VAL A CA 1
ATOM 675 C C . VAL A 1 92 ? -0.902 -26.554 -5.976 1.00 80.88 92 VAL A C 1
ATOM 677 O O . VAL A 1 92 ? 0.149 -26.592 -6.606 1.00 80.88 92 VAL A O 1
ATOM 680 N N . ARG A 1 93 ? -2.044 -26.127 -6.525 1.00 83.75 93 ARG A N 1
ATOM 681 C CA . ARG A 1 93 ? -2.136 -25.645 -7.912 1.00 83.75 93 ARG A CA 1
ATOM 682 C C . ARG A 1 93 ? -1.316 -24.374 -8.134 1.00 83.75 93 ARG A C 1
ATOM 684 O O . ARG A 1 93 ? -0.555 -24.309 -9.093 1.00 83.75 93 ARG A O 1
ATOM 691 N N . ILE A 1 94 ? -1.430 -23.390 -7.235 1.00 84.44 94 ILE A N 1
ATOM 692 C CA . ILE A 1 94 ? -0.624 -22.161 -7.290 1.00 84.44 94 ILE A CA 1
ATOM 693 C C . ILE A 1 94 ? 0.863 -22.512 -7.202 1.00 84.44 94 ILE A C 1
ATOM 695 O O . ILE A 1 94 ? 1.647 -22.041 -8.020 1.00 84.44 94 ILE A O 1
ATOM 699 N N . LEU A 1 95 ? 1.249 -23.383 -6.267 1.00 82.00 95 LEU A N 1
ATOM 700 C CA . LEU A 1 95 ? 2.639 -23.797 -6.110 1.00 82.00 95 LEU A CA 1
ATOM 701 C C . LEU A 1 95 ? 3.162 -24.546 -7.343 1.00 82.00 95 LEU A C 1
ATOM 703 O O . LEU A 1 95 ? 4.277 -24.277 -7.771 1.00 82.00 95 LEU A O 1
ATOM 707 N N . ALA A 1 96 ? 2.365 -25.432 -7.945 1.00 79.56 96 ALA A N 1
ATOM 708 C CA . ALA A 1 96 ? 2.734 -26.166 -9.153 1.00 79.56 96 ALA A CA 1
ATOM 709 C C . ALA A 1 96 ? 2.908 -25.241 -10.367 1.00 79.56 96 ALA A C 1
ATOM 711 O O . ALA A 1 96 ? 3.876 -25.384 -11.110 1.00 79.56 96 ALA A O 1
ATOM 712 N N . VAL A 1 97 ? 2.023 -24.254 -10.540 1.00 78.75 97 VAL A N 1
ATOM 713 C CA . VAL A 1 97 ? 2.149 -23.245 -11.603 1.00 78.75 97 VAL A CA 1
ATOM 714 C C . VAL A 1 97 ? 3.379 -22.368 -11.370 1.00 78.75 97 VAL A C 1
ATOM 716 O O . VAL A 1 97 ? 4.173 -22.178 -12.286 1.00 78.75 97 VAL A O 1
ATOM 719 N N . LEU A 1 98 ? 3.593 -21.882 -10.143 1.00 75.81 98 LEU A N 1
ATOM 720 C CA . LEU A 1 98 ? 4.772 -21.084 -9.797 1.00 75.81 98 LEU A CA 1
ATOM 721 C C . LEU A 1 98 ? 6.071 -21.879 -9.959 1.00 75.81 98 LEU A C 1
ATOM 723 O O . LEU A 1 98 ? 7.052 -21.336 -10.464 1.00 75.81 98 LEU A O 1
ATOM 727 N N . ALA A 1 99 ? 6.083 -23.158 -9.583 1.00 74.69 99 ALA A N 1
ATOM 728 C CA . ALA A 1 99 ? 7.216 -24.053 -9.783 1.00 74.69 99 ALA A CA 1
ATOM 729 C C . ALA A 1 99 ? 7.466 -24.313 -11.274 1.00 74.69 99 ALA A C 1
ATOM 731 O O . ALA A 1 99 ? 8.605 -24.204 -11.714 1.00 74.69 99 ALA A O 1
ATOM 732 N N . GLY A 1 100 ? 6.420 -24.567 -12.066 1.00 72.62 100 GLY A N 1
ATOM 733 C CA . GLY A 1 100 ? 6.521 -24.735 -13.517 1.00 72.62 100 GLY A CA 1
ATOM 734 C C . GLY A 1 100 ? 7.071 -23.491 -14.215 1.00 72.62 100 GLY A C 1
ATOM 735 O O . GLY A 1 100 ? 8.007 -23.595 -15.002 1.00 72.62 100 GLY A O 1
ATOM 736 N N . ILE A 1 101 ? 6.571 -22.304 -13.856 1.00 69.62 101 ILE A N 1
ATOM 737 C CA . ILE A 1 101 ? 7.093 -21.019 -14.344 1.00 69.62 101 ILE A CA 1
ATOM 738 C C . ILE A 1 101 ? 8.550 -20.839 -13.907 1.00 69.62 101 ILE A C 1
ATOM 740 O O . ILE A 1 101 ? 9.393 -20.481 -14.722 1.00 69.62 101 ILE A O 1
ATOM 744 N N . SER A 1 102 ? 8.879 -21.142 -12.650 1.00 66.25 102 SER A N 1
ATOM 745 C CA . SER A 1 102 ? 10.241 -20.997 -12.125 1.00 66.25 102 SER A CA 1
ATOM 746 C C . SER A 1 102 ? 11.230 -21.941 -12.814 1.00 66.25 102 SER A C 1
ATOM 748 O O . SER A 1 102 ? 12.330 -21.519 -13.153 1.00 66.25 102 SER A O 1
ATOM 750 N N . ILE A 1 103 ? 10.848 -23.198 -13.061 1.00 68.50 103 ILE A N 1
ATOM 751 C CA . ILE A 1 103 ? 11.659 -24.190 -13.784 1.00 68.50 103 ILE A CA 1
ATOM 752 C C . ILE A 1 103 ? 11.818 -23.773 -15.247 1.00 68.50 103 ILE A C 1
ATOM 754 O O . ILE A 1 103 ? 12.936 -23.789 -15.759 1.00 68.50 103 ILE A O 1
ATOM 758 N N . ALA A 1 104 ? 10.742 -23.324 -15.900 1.00 59.44 104 ALA A N 1
ATOM 759 C CA . ALA A 1 104 ? 10.803 -22.800 -17.262 1.00 59.44 104 ALA A CA 1
ATOM 760 C C . ALA A 1 104 ? 11.739 -21.582 -17.354 1.00 59.44 104 ALA A C 1
ATOM 762 O O . ALA A 1 104 ? 12.599 -21.531 -18.230 1.00 59.44 104 ALA A O 1
ATOM 763 N N . MET A 1 105 ? 11.661 -20.641 -16.410 1.00 59.69 105 MET A N 1
ATOM 764 C CA . MET A 1 105 ? 12.559 -19.482 -16.344 1.00 59.69 105 MET A CA 1
ATOM 765 C C . MET A 1 105 ? 14.019 -19.883 -16.083 1.00 59.69 105 MET A C 1
ATOM 767 O O . MET A 1 105 ? 14.929 -19.291 -16.661 1.00 59.69 105 MET A O 1
ATOM 771 N N . LYS A 1 106 ? 14.258 -20.896 -15.239 1.00 60.62 106 LYS A N 1
ATOM 772 C CA . LYS A 1 106 ? 15.603 -21.354 -14.855 1.00 60.62 106 LYS A CA 1
ATOM 773 C C . LYS A 1 106 ? 16.290 -22.169 -15.958 1.00 60.62 106 LYS A C 1
ATOM 775 O O . LYS A 1 106 ? 17.487 -21.998 -16.160 1.00 60.62 106 LYS A O 1
ATOM 780 N N . ASN A 1 107 ? 15.544 -22.998 -16.693 1.00 56.62 107 ASN A N 1
ATOM 781 C CA . ASN A 1 107 ? 16.085 -23.850 -17.761 1.00 56.62 107 ASN A CA 1
ATOM 782 C C . ASN A 1 107 ? 16.233 -23.134 -19.110 1.00 56.62 107 ASN A C 1
ATOM 784 O O . ASN A 1 107 ? 17.010 -23.585 -19.944 1.00 56.62 107 ASN A O 1
ATOM 788 N N . SER A 1 108 ? 15.527 -22.022 -19.336 1.00 55.62 108 SER A N 1
ATOM 789 C CA . SER A 1 108 ? 15.558 -21.336 -20.637 1.00 55.62 108 SER A CA 1
ATOM 790 C C . SER A 1 108 ? 16.656 -20.272 -20.758 1.00 55.62 108 SER A C 1
ATOM 792 O O . SER A 1 108 ? 16.807 -19.688 -21.827 1.00 55.62 108 SER A O 1
ATOM 794 N N . GLY A 1 109 ? 17.338 -19.900 -19.663 1.00 55.03 109 GLY A N 1
ATOM 795 C CA . GLY A 1 109 ? 18.154 -18.671 -19.618 1.00 55.03 109 GLY A CA 1
ATOM 796 C C . GLY A 1 109 ? 17.358 -17.395 -19.954 1.00 55.03 109 GLY A C 1
ATOM 797 O O . GLY A 1 109 ? 17.926 -16.317 -20.130 1.00 55.03 109 GLY A O 1
ATOM 798 N N . MET A 1 110 ? 16.031 -17.515 -20.061 1.00 54.06 110 MET A N 1
ATOM 799 C CA . MET A 1 110 ? 15.134 -16.509 -20.598 1.00 54.06 110 MET A CA 1
ATOM 800 C C . MET A 1 110 ? 14.778 -15.556 -19.468 1.00 54.06 110 MET A C 1
ATOM 802 O O . MET A 1 110 ? 13.784 -15.720 -18.760 1.00 54.06 110 MET A O 1
ATOM 806 N N . ALA A 1 111 ? 15.637 -14.556 -19.279 1.00 67.19 111 ALA A N 1
ATOM 807 C CA . ALA A 1 111 ? 15.245 -13.348 -18.578 1.00 67.19 111 ALA A CA 1
ATOM 808 C C . ALA A 1 111 ? 13.916 -12.859 -19.172 1.00 67.19 111 ALA A C 1
ATOM 810 O O . ALA A 1 111 ? 13.729 -12.890 -20.391 1.00 67.19 111 ALA A O 1
ATOM 811 N N . LEU A 1 112 ? 12.991 -12.438 -18.305 1.00 72.44 112 LEU A N 1
ATOM 812 C CA . LEU A 1 112 ? 11.705 -11.878 -18.712 1.00 72.44 112 LEU A CA 1
ATOM 813 C C . LEU A 1 112 ? 11.950 -10.855 -19.843 1.00 72.44 112 LEU A C 1
ATOM 815 O O . LEU A 1 112 ? 12.748 -9.934 -19.629 1.00 72.44 112 LEU A O 1
ATOM 819 N N . PRO A 1 113 ? 11.344 -11.011 -21.039 1.00 84.88 113 PRO A N 1
ATOM 820 C CA . PRO A 1 113 ? 11.639 -10.126 -22.158 1.00 84.88 113 PRO A CA 1
ATOM 821 C C . PRO A 1 113 ? 11.367 -8.683 -21.739 1.00 84.88 113 PRO A C 1
ATOM 823 O O . PRO A 1 113 ? 10.378 -8.414 -21.052 1.00 84.88 113 PRO A O 1
ATOM 826 N N . LYS A 1 114 ? 12.249 -7.749 -22.125 1.00 87.19 114 LYS A N 1
ATOM 827 C CA . LYS A 1 114 ? 12.191 -6.355 -21.647 1.00 87.19 114 LYS A CA 1
ATOM 828 C C . LYS A 1 114 ? 10.810 -5.726 -21.847 1.00 87.19 114 LYS A C 1
ATOM 830 O O . LYS A 1 114 ? 10.343 -5.032 -20.959 1.00 87.19 114 LYS A O 1
ATOM 835 N N . SER A 1 115 ? 10.126 -6.029 -22.950 1.00 88.94 115 SER A N 1
ATOM 836 C CA . SER A 1 115 ? 8.755 -5.571 -23.214 1.00 88.94 115 SER A CA 1
ATOM 837 C C . SER A 1 115 ? 7.747 -6.050 -22.161 1.00 88.94 115 SER A C 1
ATOM 839 O O . SER A 1 115 ? 6.978 -5.245 -21.637 1.00 88.94 115 SER A O 1
ATOM 841 N N . ALA A 1 116 ? 7.779 -7.334 -21.793 1.00 89.38 116 ALA A N 1
ATOM 842 C CA . ALA A 1 116 ? 6.931 -7.881 -20.735 1.00 89.38 116 ALA A CA 1
ATOM 843 C C . ALA A 1 116 ? 7.316 -7.324 -19.357 1.00 89.38 116 ALA A C 1
ATOM 845 O O . ALA A 1 116 ? 6.436 -7.004 -18.560 1.00 89.38 116 ALA A O 1
ATOM 846 N N . ALA A 1 117 ? 8.616 -7.155 -19.089 1.00 91.06 117 ALA A N 1
ATOM 847 C CA . ALA A 1 117 ? 9.100 -6.532 -17.861 1.00 91.06 117 ALA A CA 1
ATOM 848 C C . ALA A 1 117 ? 8.589 -5.093 -17.722 1.00 91.06 117 ALA A C 1
ATOM 850 O O . ALA A 1 117 ? 8.049 -4.753 -16.674 1.00 91.06 117 ALA A O 1
ATOM 851 N N . THR A 1 118 ? 8.683 -4.282 -18.780 1.00 93.94 118 THR A N 1
ATOM 852 C CA . THR A 1 118 ? 8.159 -2.910 -18.818 1.00 93.94 118 THR A CA 1
ATOM 853 C C . THR A 1 118 ? 6.651 -2.889 -18.602 1.00 93.94 118 THR A C 1
ATOM 855 O O . THR A 1 118 ? 6.172 -2.130 -17.763 1.00 93.94 118 THR A O 1
ATOM 858 N N . TYR A 1 119 ? 5.900 -3.747 -19.300 1.00 94.62 119 TYR A N 1
ATOM 859 C CA . TYR A 1 119 ? 4.446 -3.826 -19.152 1.00 94.62 119 TYR A CA 1
ATOM 860 C C . TYR A 1 119 ? 4.033 -4.152 -17.712 1.00 94.62 119 TYR A C 1
ATOM 862 O O . TYR A 1 119 ? 3.244 -3.423 -17.112 1.00 94.62 119 TYR A O 1
ATOM 870 N N . ILE A 1 120 ? 4.608 -5.209 -17.128 1.00 94.19 120 ILE A N 1
ATOM 871 C CA . ILE A 1 120 ? 4.319 -5.606 -15.744 1.00 94.19 120 ILE A CA 1
ATOM 872 C C . ILE A 1 120 ? 4.736 -4.496 -14.777 1.00 94.19 120 ILE A C 1
ATOM 874 O O . ILE A 1 120 ? 3.985 -4.179 -13.857 1.00 94.19 120 ILE A O 1
ATOM 878 N N . HIS A 1 121 ? 5.901 -3.880 -14.986 1.00 95.69 121 HIS A N 1
ATOM 879 C CA . HIS A 1 121 ? 6.406 -2.819 -14.122 1.00 95.69 121 HIS A CA 1
ATOM 880 C C . HIS A 1 121 ? 5.461 -1.615 -14.088 1.00 95.69 121 HIS A C 1
ATOM 882 O O . HIS A 1 121 ? 5.068 -1.182 -13.007 1.00 95.69 121 HIS A O 1
ATOM 888 N N . LEU A 1 122 ? 5.056 -1.110 -15.258 1.00 96.88 122 LEU A N 1
ATOM 889 C CA . LEU A 1 122 ? 4.154 0.038 -15.370 1.00 96.88 122 LEU A CA 1
ATOM 890 C C . LEU A 1 122 ? 2.756 -0.282 -14.841 1.00 96.88 122 LEU A C 1
ATOM 892 O O . LEU A 1 122 ? 2.173 0.542 -14.138 1.00 96.88 122 LEU A O 1
ATOM 896 N N . LEU A 1 123 ? 2.238 -1.482 -15.119 1.00 97.56 123 LEU A N 1
ATOM 897 C CA . LEU A 1 123 ? 0.937 -1.917 -14.615 1.00 97.56 123 LEU A CA 1
ATOM 898 C C . LEU A 1 123 ? 0.929 -1.974 -13.082 1.00 97.56 123 LEU A C 1
ATOM 900 O O . LEU A 1 123 ? 0.031 -1.423 -12.447 1.00 97.56 123 LEU A O 1
ATOM 904 N N . MET A 1 124 ? 1.945 -2.602 -12.481 1.00 97.19 124 MET A N 1
ATOM 905 C CA . MET A 1 124 ? 2.063 -2.708 -11.024 1.00 97.19 124 MET A CA 1
ATOM 906 C C . MET A 1 124 ? 2.338 -1.354 -10.373 1.00 97.19 124 MET A C 1
ATOM 908 O O . MET A 1 124 ? 1.766 -1.061 -9.324 1.00 97.19 124 MET A O 1
ATOM 912 N N . PHE A 1 125 ? 3.165 -0.511 -10.997 1.00 97.88 125 PHE A N 1
ATOM 913 C CA . PHE A 1 125 ? 3.404 0.849 -10.530 1.00 97.88 125 PHE A CA 1
ATOM 914 C C . PHE A 1 125 ? 2.117 1.675 -10.535 1.00 97.88 125 PHE A C 1
ATOM 916 O O . PHE A 1 125 ? 1.725 2.181 -9.487 1.00 97.88 125 PHE A O 1
ATOM 923 N N . GLY A 1 126 ? 1.424 1.768 -11.673 1.00 97.81 126 GLY A N 1
ATOM 924 C CA . GLY A 1 126 ? 0.207 2.569 -11.805 1.00 97.81 126 GLY A CA 1
ATOM 925 C C . GLY A 1 126 ? -0.904 2.091 -10.872 1.00 97.81 126 GLY A C 1
ATOM 926 O O . GLY A 1 126 ? -1.508 2.894 -10.158 1.00 97.81 126 GLY A O 1
ATOM 927 N N . ALA A 1 127 ? -1.126 0.776 -10.806 1.00 97.88 127 ALA A N 1
ATOM 928 C CA . ALA A 1 127 ? -2.155 0.209 -9.946 1.00 97.88 127 ALA A CA 1
ATOM 929 C C . ALA A 1 127 ? -1.827 0.380 -8.453 1.00 97.88 127 ALA A C 1
ATOM 931 O O . ALA A 1 127 ? -2.717 0.715 -7.666 1.00 97.88 127 ALA A O 1
ATOM 932 N N . ASN A 1 128 ? -0.565 0.213 -8.041 1.00 97.69 128 ASN A N 1
ATOM 933 C CA . ASN A 1 128 ? -0.168 0.442 -6.652 1.00 97.69 128 ASN A CA 1
ATOM 934 C C . ASN A 1 128 ? -0.194 1.925 -6.279 1.00 97.69 128 ASN A C 1
ATOM 936 O O . ASN A 1 128 ? -0.806 2.294 -5.282 1.00 97.69 128 ASN A O 1
ATOM 940 N N . PHE A 1 129 ? 0.438 2.782 -7.081 1.00 97.94 129 PHE A N 1
ATOM 941 C CA . PHE A 1 129 ? 0.519 4.213 -6.811 1.00 97.94 129 PHE A CA 1
ATOM 942 C C . PHE A 1 129 ? -0.877 4.839 -6.755 1.00 97.94 129 PHE A C 1
ATOM 944 O O . PHE A 1 129 ? -1.200 5.526 -5.787 1.00 97.94 129 PHE A O 1
ATOM 951 N N . GLY A 1 130 ? -1.753 4.503 -7.708 1.00 97.88 130 GLY A N 1
ATOM 952 C CA . GLY A 1 130 ? -3.158 4.906 -7.673 1.00 97.88 130 GLY A CA 1
ATOM 953 C C . GLY A 1 130 ? -3.881 4.422 -6.411 1.00 97.88 130 GLY A C 1
ATOM 954 O O . GLY A 1 130 ? -4.560 5.211 -5.753 1.00 97.88 130 GLY A O 1
ATOM 955 N N . SER A 1 131 ? -3.679 3.159 -6.015 1.00 97.19 131 SER A N 1
ATOM 956 C CA . SER A 1 131 ? -4.283 2.592 -4.797 1.00 97.19 131 SER A CA 1
ATOM 957 C C . SER A 1 131 ? -3.818 3.307 -3.527 1.00 97.19 131 SER A C 1
ATOM 959 O O . SER A 1 131 ? -4.643 3.644 -2.676 1.00 97.19 131 SER A O 1
ATOM 961 N N . VAL A 1 132 ? -2.515 3.568 -3.395 1.00 96.50 132 VAL A N 1
ATOM 962 C CA . VAL A 1 132 ? -1.910 4.269 -2.253 1.00 96.50 132 VAL A CA 1
ATOM 963 C C . VAL A 1 132 ? -2.439 5.700 -2.157 1.00 96.50 132 VAL A C 1
ATOM 965 O O . VAL A 1 132 ? -2.878 6.120 -1.082 1.00 96.50 132 VAL A O 1
ATOM 968 N N . MET A 1 133 ? -2.462 6.428 -3.277 1.00 97.38 133 MET A N 1
ATOM 969 C CA . MET A 1 133 ? -2.950 7.807 -3.325 1.00 97.38 133 MET A CA 1
ATOM 970 C C . MET A 1 133 ? -4.444 7.890 -2.997 1.00 97.38 133 MET A C 1
ATOM 972 O O . MET A 1 133 ? -4.841 8.655 -2.116 1.00 97.38 133 MET A O 1
ATOM 976 N N . TYR A 1 134 ? -5.273 7.063 -3.641 1.00 97.19 134 TYR A N 1
ATO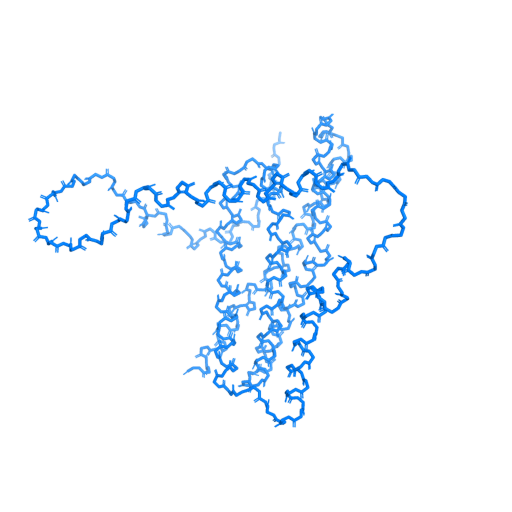M 977 C CA . TYR A 1 134 ? -6.715 7.055 -3.403 1.00 97.19 134 TYR A CA 1
ATOM 978 C C . TYR A 1 134 ? -7.054 6.649 -1.965 1.00 97.19 134 TYR A C 1
ATOM 980 O O . TYR A 1 134 ? -7.853 7.313 -1.304 1.00 97.19 134 TYR A O 1
ATOM 988 N N . THR A 1 135 ? -6.412 5.599 -1.446 1.00 94.94 135 THR A N 1
ATOM 989 C CA . THR A 1 135 ? -6.691 5.093 -0.094 1.00 94.94 135 THR A CA 1
ATOM 990 C C . THR A 1 135 ? -6.322 6.119 0.976 1.00 94.94 135 THR A C 1
ATOM 992 O O . THR A 1 135 ? -7.106 6.363 1.897 1.00 94.94 135 THR A O 1
ATOM 995 N N . THR A 1 136 ? -5.154 6.750 0.833 1.00 93.00 136 THR A N 1
ATOM 996 C CA . THR A 1 136 ? -4.599 7.680 1.828 1.00 93.00 136 THR A CA 1
ATOM 997 C C . THR A 1 136 ? -5.322 9.025 1.822 1.00 93.00 136 THR A C 1
ATOM 999 O O . THR A 1 136 ? -5.698 9.523 2.882 1.00 93.00 136 THR A O 1
ATOM 1002 N N . PHE A 1 137 ? -5.533 9.615 0.641 1.00 94.69 137 PHE A N 1
ATOM 1003 C CA . PHE A 1 137 ? -5.992 11.003 0.531 1.00 94.69 137 PHE A CA 1
ATOM 1004 C C . PHE A 1 137 ? -7.488 11.151 0.257 1.00 94.69 137 PHE A C 1
ATOM 1006 O O . PHE A 1 137 ? -8.039 12.215 0.522 1.00 94.69 137 PHE A O 1
ATOM 1013 N N . VAL A 1 138 ? -8.163 10.112 -0.241 1.00 95.81 138 VAL A N 1
ATOM 1014 C CA . VAL A 1 138 ? -9.592 10.186 -0.577 1.00 95.81 138 VAL A CA 1
ATOM 1015 C C . VAL A 1 138 ? -10.394 9.259 0.322 1.00 95.81 138 VAL A C 1
ATOM 1017 O O . VAL A 1 138 ? -11.131 9.729 1.188 1.00 95.81 138 VAL A O 1
ATOM 1020 N N . LEU A 1 139 ? -10.218 7.946 0.174 1.00 94.12 139 LEU A N 1
ATOM 1021 C CA . LEU A 1 139 ? -11.037 6.938 0.843 1.00 94.12 139 LEU A CA 1
ATOM 1022 C C . LEU A 1 139 ? -10.997 7.095 2.370 1.00 94.12 139 LEU A C 1
ATOM 1024 O O . LEU A 1 139 ? -12.046 7.185 3.003 1.00 94.12 139 LEU A O 1
ATOM 1028 N N . GLY A 1 140 ? -9.805 7.194 2.967 1.00 91.88 140 GLY A N 1
ATOM 1029 C CA . GLY A 1 140 ? -9.653 7.368 4.415 1.00 91.88 140 GLY A CA 1
ATOM 1030 C C . GLY A 1 140 ? -10.333 8.632 4.953 1.00 91.88 140 GLY A C 1
ATOM 1031 O O . GLY A 1 140 ? -11.066 8.561 5.943 1.00 91.88 140 GLY A O 1
ATOM 1032 N N . LEU A 1 141 ? -10.138 9.774 4.281 1.00 94.19 141 LEU A N 1
ATOM 1033 C CA . LEU A 1 141 ? -10.689 11.070 4.696 1.00 94.19 141 LEU A CA 1
ATOM 1034 C C . LEU A 1 141 ? -12.207 11.157 4.514 1.00 94.19 141 LEU A C 1
ATOM 1036 O O . LEU A 1 141 ? -12.895 11.746 5.347 1.00 94.19 141 LEU A O 1
ATOM 1040 N N . VAL A 1 142 ? -12.740 10.567 3.446 1.00 96.81 142 VAL A N 1
ATOM 1041 C CA . VAL A 1 142 ? -14.188 10.488 3.225 1.00 96.81 142 VAL A CA 1
ATOM 1042 C C . VAL A 1 142 ? -14.815 9.580 4.283 1.00 96.81 142 VAL A C 1
ATOM 1044 O O . VAL A 1 142 ? -15.767 9.974 4.955 1.00 96.81 142 VAL A O 1
ATOM 1047 N N . MET A 1 143 ? -14.254 8.393 4.517 1.00 94.38 143 MET A N 1
ATOM 1048 C CA . MET A 1 143 ? -14.835 7.449 5.471 1.00 94.38 143 MET A CA 1
ATOM 1049 C C . MET A 1 143 ? -14.842 7.979 6.911 1.00 94.38 143 MET A C 1
ATOM 1051 O O . MET A 1 143 ? -15.850 7.822 7.595 1.00 94.38 143 MET A O 1
ATOM 1055 N N . ILE A 1 144 ? -13.775 8.644 7.377 1.00 93.25 144 ILE A N 1
ATOM 1056 C CA . ILE A 1 144 ? -13.748 9.198 8.743 1.00 93.25 144 ILE A CA 1
ATOM 1057 C C . ILE A 1 144 ? -14.750 10.348 8.937 1.00 93.25 144 ILE A C 1
ATOM 1059 O O . ILE A 1 144 ? -15.233 10.554 10.049 1.00 93.25 144 ILE A O 1
ATOM 1063 N N . LYS A 1 145 ? -15.080 11.087 7.869 1.00 95.38 145 LYS A N 1
ATOM 1064 C CA . LYS A 1 145 ? -16.043 12.199 7.910 1.00 95.38 145 LYS A CA 1
ATOM 1065 C C . LYS A 1 145 ? -17.497 11.740 7.851 1.00 95.38 145 LYS A C 1
ATOM 1067 O O . LYS A 1 145 ? -18.355 12.400 8.427 1.00 95.38 145 LYS A O 1
ATOM 1072 N N . HIS A 1 146 ? -17.773 10.645 7.146 1.00 96.50 146 HIS A N 1
ATOM 1073 C CA . HIS A 1 146 ? -19.143 10.261 6.798 1.00 96.50 146 HIS A CA 1
ATOM 1074 C C . HIS A 1 146 ? -19.630 8.969 7.462 1.00 96.50 146 HIS A C 1
ATOM 1076 O O . HIS A 1 146 ? -20.821 8.676 7.394 1.00 96.50 146 HIS A O 1
ATOM 1082 N N . LEU A 1 147 ? -18.758 8.200 8.123 1.00 95.44 147 LEU A N 1
ATOM 1083 C CA . LEU A 1 147 ? -19.152 6.979 8.825 1.00 95.44 147 LEU A CA 1
ATOM 1084 C C . LEU A 1 147 ? -19.055 7.135 10.348 1.00 95.44 147 LEU A C 1
ATOM 1086 O O . LEU A 1 147 ? -18.084 7.702 10.857 1.00 95.44 147 LEU A O 1
ATOM 1090 N N . PRO A 1 148 ? -19.993 6.543 11.113 1.00 96.19 148 PRO A N 1
ATOM 1091 C CA . PRO A 1 148 ? -19.822 6.383 12.550 1.00 96.19 148 PRO A CA 1
ATOM 1092 C C . PRO A 1 148 ? -18.506 5.659 12.859 1.00 96.19 148 PRO A C 1
ATOM 1094 O O . PRO A 1 148 ? -18.158 4.674 12.205 1.00 96.19 148 PRO A O 1
ATOM 1097 N N . ARG A 1 149 ? -17.784 6.100 13.896 1.00 93.44 149 ARG A N 1
ATOM 1098 C CA . ARG A 1 149 ? -16.412 5.636 14.186 1.00 93.44 149 ARG A CA 1
ATOM 1099 C C . ARG A 1 149 ? -16.263 4.112 14.287 1.00 93.44 149 ARG A C 1
ATOM 1101 O O . ARG A 1 149 ? -15.250 3.579 13.846 1.00 93.44 149 ARG A O 1
ATOM 1108 N N . GLN A 1 150 ? -17.238 3.409 14.872 1.00 94.00 150 GLN A N 1
ATOM 1109 C CA . GLN A 1 150 ? -17.188 1.941 14.952 1.00 94.00 150 GLN A CA 1
ATOM 1110 C C . GLN A 1 150 ? -17.416 1.270 13.591 1.00 94.00 150 GLN A C 1
ATOM 1112 O O . GLN A 1 150 ? -16.772 0.267 13.292 1.00 94.00 150 GLN A O 1
ATOM 1117 N N . THR A 1 151 ? -18.295 1.828 12.756 1.00 94.94 151 THR A N 1
ATOM 1118 C CA . THR A 1 151 ? -18.517 1.360 11.380 1.00 94.94 151 THR A CA 1
ATOM 1119 C C . THR A 1 151 ? -17.256 1.552 10.543 1.00 94.94 151 THR A C 1
ATOM 1121 O O . THR A 1 151 ? -16.795 0.607 9.908 1.00 94.94 151 THR A O 1
ATOM 1124 N N . PHE A 1 152 ? -16.649 2.739 10.625 1.00 94.06 152 PHE A N 1
ATOM 1125 C CA . PHE A 1 152 ? -15.379 3.060 9.979 1.00 94.06 152 PHE A CA 1
ATOM 1126 C C . PHE A 1 152 ? -14.269 2.072 10.352 1.00 94.06 152 PHE A C 1
ATOM 1128 O O . PHE A 1 152 ? -13.673 1.464 9.468 1.00 94.06 152 PHE A O 1
ATOM 1135 N N . GLY A 1 153 ? -14.027 1.853 11.648 1.00 93.50 153 GLY A N 1
ATOM 1136 C CA . GLY A 1 153 ? -12.952 0.963 12.089 1.00 93.50 153 GLY A CA 1
ATOM 1137 C C . GLY A 1 153 ? -13.178 -0.502 11.708 1.00 93.50 153 GLY A C 1
ATOM 1138 O O . GLY A 1 153 ? -12.241 -1.190 11.309 1.00 93.50 153 GLY A O 1
ATOM 1139 N N . ARG A 1 154 ? -14.430 -0.987 11.736 1.00 93.94 154 ARG A N 1
ATOM 1140 C CA . ARG A 1 154 ? -14.760 -2.335 11.237 1.00 93.94 154 ARG A CA 1
ATOM 1141 C C . ARG A 1 154 ? -14.466 -2.469 9.746 1.00 93.94 154 ARG A C 1
ATOM 1143 O O . ARG A 1 154 ? -13.864 -3.463 9.347 1.00 93.94 154 ARG A O 1
ATOM 1150 N N . LEU A 1 155 ? -14.844 -1.477 8.943 1.00 94.25 155 LEU A N 1
ATOM 1151 C CA . LEU A 1 155 ? -14.553 -1.472 7.512 1.00 94.25 155 LEU A CA 1
ATOM 1152 C C . LEU A 1 155 ? -13.037 -1.425 7.251 1.00 94.25 155 LEU A C 1
ATOM 1154 O O . LEU A 1 155 ? -12.522 -2.241 6.490 1.00 94.25 155 LEU A O 1
ATOM 1158 N N . GLN A 1 156 ? -12.302 -0.556 7.953 1.00 92.62 156 GLN A N 1
ATOM 1159 C CA . GLN A 1 156 ? -10.840 -0.481 7.864 1.00 92.62 156 GLN A CA 1
ATOM 1160 C C . GLN A 1 156 ? -10.154 -1.805 8.214 1.00 92.62 156 GLN A C 1
ATOM 1162 O O . GLN A 1 156 ? -9.270 -2.225 7.477 1.00 92.62 156 GLN A O 1
ATOM 1167 N N . SER A 1 157 ? -10.607 -2.507 9.261 1.00 92.88 157 SER A N 1
ATOM 1168 C CA . SER A 1 157 ? -10.039 -3.808 9.666 1.00 92.88 157 SER A CA 1
ATOM 1169 C C . SER A 1 157 ? -10.155 -4.907 8.601 1.00 92.88 157 SER A C 1
ATOM 1171 O O . SER A 1 157 ? -9.488 -5.935 8.689 1.00 92.88 157 SER A O 1
ATOM 1173 N N . LYS A 1 158 ? -11.024 -4.719 7.601 1.00 93.19 158 LYS A N 1
ATOM 1174 C CA . LYS A 1 158 ? -11.171 -5.621 6.452 1.00 93.19 158 LYS A CA 1
ATOM 1175 C C . LYS A 1 158 ? -10.427 -5.110 5.223 1.00 93.19 158 LYS A C 1
ATOM 1177 O O . LYS A 1 158 ? -9.864 -5.910 4.487 1.00 93.19 158 LYS A O 1
ATOM 1182 N N . LEU A 1 159 ? -10.403 -3.794 5.016 1.00 92.56 159 LEU A N 1
ATOM 1183 C CA . LEU A 1 159 ? -9.738 -3.173 3.872 1.00 92.56 159 LEU A CA 1
ATOM 1184 C C . LEU A 1 159 ? -8.212 -3.169 3.997 1.00 92.56 159 LEU A C 1
ATOM 1186 O O . LEU A 1 159 ? -7.521 -3.478 3.031 1.00 92.56 159 LEU A O 1
ATOM 1190 N N . PHE A 1 160 ? -7.675 -2.814 5.164 1.00 91.06 160 PHE A N 1
ATOM 1191 C CA . PHE A 1 160 ? -6.241 -2.582 5.333 1.00 91.06 160 PHE A CA 1
ATOM 1192 C C . PHE A 1 160 ? -5.364 -3.822 5.137 1.00 91.06 160 PHE A C 1
ATOM 1194 O O . PHE A 1 160 ? -4.361 -3.687 4.434 1.00 91.06 160 PHE A O 1
ATOM 1201 N N . PRO A 1 161 ? -5.730 -5.026 5.615 1.00 88.19 161 PRO A N 1
ATOM 1202 C CA . PRO A 1 161 ? -4.964 -6.232 5.303 1.00 88.19 161 PRO A CA 1
ATOM 1203 C C . PRO A 1 161 ? -4.851 -6.489 3.793 1.00 88.19 161 PRO A C 1
ATOM 1205 O O . PRO A 1 161 ? -3.778 -6.822 3.296 1.00 88.19 161 PRO A O 1
ATOM 1208 N N . ILE A 1 162 ? -5.940 -6.274 3.045 1.00 92.31 162 ILE A N 1
ATOM 1209 C CA . ILE A 1 162 ? -5.969 -6.454 1.585 1.00 92.31 162 ILE A CA 1
ATOM 1210 C C . ILE A 1 162 ? -5.123 -5.376 0.900 1.00 92.31 162 ILE A C 1
ATOM 1212 O O . ILE A 1 162 ? -4.313 -5.685 0.030 1.00 92.31 162 ILE A O 1
ATOM 1216 N N . TYR A 1 163 ? -5.275 -4.120 1.320 1.00 94.31 163 TYR A N 1
ATOM 1217 C CA . TYR A 1 163 ? -4.515 -2.985 0.799 1.00 94.31 163 TYR A CA 1
ATOM 1218 C C . TYR A 1 163 ? -2.999 -3.161 0.985 1.00 94.31 163 TYR A C 1
ATOM 1220 O O . TYR A 1 163 ? -2.242 -3.001 0.027 1.00 94.31 163 TYR A O 1
ATOM 1228 N N . PHE A 1 164 ? -2.540 -3.521 2.189 1.00 90.25 164 PHE A N 1
ATOM 1229 C CA . PHE A 1 164 ? -1.110 -3.691 2.446 1.00 90.25 164 PHE A CA 1
ATOM 1230 C C . PHE A 1 164 ? -0.538 -4.926 1.742 1.00 90.25 164 PHE A C 1
ATOM 1232 O O . PHE A 1 164 ? 0.573 -4.851 1.217 1.00 90.25 164 PHE A O 1
ATOM 1239 N N . ALA A 1 165 ? -1.297 -6.024 1.650 1.00 89.25 165 ALA A N 1
ATOM 1240 C CA . ALA A 1 165 ? -0.893 -7.201 0.881 1.00 89.25 165 ALA A CA 1
ATOM 1241 C C . ALA A 1 165 ? -0.766 -6.893 -0.621 1.00 89.25 165 ALA A C 1
ATOM 1243 O O . ALA A 1 165 ? 0.221 -7.277 -1.249 1.00 89.25 165 ALA A O 1
ATOM 1244 N N . TRP A 1 166 ? -1.728 -6.155 -1.185 1.00 95.06 166 TRP A N 1
ATOM 1245 C CA . TRP A 1 166 ? -1.678 -5.682 -2.569 1.00 95.06 166 TRP A CA 1
ATOM 1246 C C . TRP A 1 166 ? -0.450 -4.805 -2.822 1.00 95.06 166 TRP A C 1
ATOM 1248 O O . TRP A 1 166 ? 0.295 -5.041 -3.773 1.00 95.06 166 TRP A O 1
ATOM 1258 N N . SER A 1 167 ? -0.202 -3.839 -1.935 1.00 94.81 167 SER A N 1
ATOM 1259 C CA . SER A 1 167 ? 0.952 -2.946 -2.045 1.00 94.81 167 SER A CA 1
ATOM 1260 C C . SER A 1 167 ? 2.274 -3.709 -1.971 1.00 94.81 167 SER A C 1
ATOM 1262 O O . SER A 1 167 ? 3.144 -3.524 -2.823 1.00 94.81 167 SER A O 1
ATOM 1264 N N . ALA A 1 168 ? 2.406 -4.648 -1.029 1.00 92.56 168 ALA A N 1
ATOM 1265 C CA . ALA A 1 168 ? 3.592 -5.491 -0.916 1.00 92.56 168 ALA A CA 1
ATOM 1266 C C . ALA A 1 168 ? 3.821 -6.347 -2.175 1.00 92.56 168 ALA A C 1
ATOM 1268 O O . ALA A 1 168 ? 4.939 -6.392 -2.691 1.00 92.56 168 ALA A O 1
ATOM 1269 N N . LEU A 1 169 ? 2.772 -6.975 -2.716 1.00 94.62 169 LEU A N 1
ATOM 1270 C CA . LEU A 1 169 ? 2.859 -7.753 -3.954 1.00 94.62 169 LEU A CA 1
ATOM 1271 C C . LEU A 1 169 ? 3.312 -6.882 -5.133 1.00 94.62 169 LEU A C 1
ATOM 1273 O O . LEU A 1 169 ? 4.263 -7.228 -5.837 1.00 94.62 169 LEU A O 1
ATOM 1277 N N . ALA A 1 170 ? 2.659 -5.739 -5.335 1.00 95.31 170 ALA A N 1
ATOM 1278 C CA . ALA A 1 170 ? 2.970 -4.853 -6.445 1.00 95.31 170 ALA A CA 1
ATOM 1279 C C . ALA A 1 170 ? 4.392 -4.278 -6.339 1.00 95.31 170 ALA A C 1
ATOM 1281 O O . ALA A 1 170 ? 5.086 -4.162 -7.349 1.00 95.31 170 ALA A O 1
ATOM 1282 N N . LEU A 1 171 ? 4.859 -3.935 -5.134 1.00 96.31 171 LEU A N 1
ATOM 1283 C CA . LEU A 1 171 ? 6.224 -3.453 -4.898 1.00 96.31 171 LEU A CA 1
ATOM 1284 C C . LEU A 1 171 ? 7.273 -4.555 -5.107 1.00 96.31 171 LEU A C 1
ATOM 1286 O O . LEU A 1 171 ? 8.325 -4.292 -5.690 1.00 96.31 171 LEU A O 1
ATOM 1290 N N . ALA A 1 172 ? 6.983 -5.797 -4.710 1.00 94.38 172 ALA A N 1
ATOM 1291 C CA . ALA A 1 172 ? 7.859 -6.937 -4.978 1.00 94.38 172 ALA A CA 1
ATOM 1292 C C . ALA A 1 172 ? 8.012 -7.197 -6.487 1.00 94.38 172 ALA A C 1
ATOM 1294 O O . ALA A 1 172 ? 9.128 -7.389 -6.977 1.00 94.38 172 ALA A O 1
ATOM 1295 N N . LEU A 1 173 ? 6.913 -7.129 -7.245 1.00 93.38 173 LEU A N 1
ATOM 1296 C CA . LEU A 1 173 ? 6.945 -7.253 -8.705 1.00 93.38 173 LEU A CA 1
ATOM 1297 C C . LEU A 1 173 ? 7.682 -6.083 -9.373 1.00 93.38 173 LEU A C 1
ATOM 1299 O O . LEU A 1 173 ? 8.429 -6.305 -10.328 1.00 93.38 173 LEU A O 1
ATOM 1303 N N . GLN A 1 174 ? 7.539 -4.858 -8.858 1.00 95.75 174 GLN A N 1
ATOM 1304 C CA . GLN A 1 174 ? 8.302 -3.694 -9.327 1.00 95.75 174 GLN A CA 1
ATOM 1305 C C . GLN A 1 174 ? 9.805 -3.840 -9.068 1.00 95.75 174 GLN A C 1
ATOM 1307 O O . GLN A 1 174 ? 10.597 -3.486 -9.936 1.00 95.75 174 GLN A O 1
ATOM 1312 N N . LEU A 1 175 ? 10.221 -4.404 -7.930 1.00 94.06 175 LEU A N 1
ATOM 1313 C CA . LEU A 1 175 ? 11.634 -4.707 -7.670 1.00 94.06 175 LEU A CA 1
ATOM 1314 C C . LEU A 1 175 ? 12.171 -5.781 -8.621 1.00 94.06 175 LEU A C 1
ATOM 1316 O O . LEU A 1 175 ? 13.258 -5.627 -9.179 1.00 94.06 175 LEU A O 1
ATOM 1320 N N . LEU A 1 176 ? 11.411 -6.857 -8.834 1.00 91.44 176 LEU A N 1
ATOM 1321 C CA . LEU A 1 176 ? 11.823 -7.937 -9.728 1.00 91.44 176 LEU A CA 1
ATOM 1322 C C . LEU A 1 176 ? 12.016 -7.424 -11.160 1.00 91.44 176 LEU A C 1
ATOM 1324 O O . LEU A 1 176 ? 13.083 -7.588 -11.748 1.00 91.44 176 LEU A O 1
ATOM 1328 N N . THR A 1 177 ? 10.994 -6.758 -11.695 1.00 93.12 177 THR A N 1
ATOM 1329 C CA . THR A 1 177 ? 11.029 -6.191 -13.048 1.00 93.12 177 THR A CA 1
ATOM 1330 C C . THR A 1 177 ? 12.019 -5.039 -13.154 1.00 93.12 177 THR A C 1
ATOM 1332 O O . THR A 1 177 ? 12.707 -4.921 -14.162 1.00 93.12 177 THR A O 1
ATOM 1335 N N . GLY A 1 178 ? 12.176 -4.226 -12.110 1.00 92.19 178 GLY A N 1
ATOM 1336 C CA . GLY A 1 178 ? 13.076 -3.084 -12.148 1.00 92.19 178 GLY A CA 1
ATOM 1337 C C . GLY A 1 178 ? 14.551 -3.457 -12.224 1.00 92.19 178 GLY A C 1
ATOM 1338 O O . GLY A 1 178 ? 15.326 -2.769 -12.889 1.00 92.19 178 GLY A O 1
ATOM 1339 N N . LYS A 1 179 ? 14.926 -4.609 -11.655 1.00 89.38 179 LYS A N 1
ATOM 1340 C CA . LYS A 1 179 ? 16.249 -5.204 -11.871 1.00 89.38 179 LYS A CA 1
ATOM 1341 C C . LYS A 1 179 ? 16.464 -5.580 -13.341 1.00 89.38 179 LYS A C 1
ATOM 1343 O O . LYS A 1 179 ? 17.523 -5.290 -13.886 1.00 89.38 179 LYS A O 1
ATOM 1348 N N . THR A 1 180 ? 15.465 -6.181 -13.991 1.00 89.00 180 THR A N 1
ATOM 1349 C CA . THR A 1 180 ? 15.513 -6.534 -15.423 1.00 89.00 180 THR A CA 1
ATOM 1350 C C . THR A 1 180 ? 15.583 -5.301 -16.326 1.00 89.00 180 THR A C 1
ATOM 1352 O O . THR A 1 180 ? 16.246 -5.332 -17.361 1.00 89.00 180 THR A O 1
ATOM 1355 N N . LEU A 1 181 ? 14.926 -4.209 -15.930 1.00 91.31 181 LEU A N 1
ATOM 1356 C CA . LEU A 1 181 ? 14.909 -2.943 -16.667 1.00 91.31 181 LEU A CA 1
ATOM 1357 C C . LEU A 1 181 ? 16.152 -2.072 -16.430 1.00 91.31 181 LEU A C 1
ATOM 1359 O O . LEU A 1 181 ? 16.326 -1.074 -17.123 1.00 91.31 181 LEU A O 1
ATOM 1363 N N . GLY A 1 182 ? 17.025 -2.438 -15.487 1.00 91.25 182 GLY A N 1
ATOM 1364 C CA . GLY A 1 182 ? 18.230 -1.665 -15.185 1.00 91.25 182 GLY A CA 1
ATOM 1365 C C . GLY A 1 182 ? 17.938 -0.326 -14.505 1.00 91.25 182 GLY A C 1
ATOM 1366 O O . GLY A 1 182 ? 18.643 0.650 -14.751 1.00 91.25 182 GLY A O 1
ATOM 1367 N N . LEU A 1 183 ? 16.903 -0.263 -13.658 1.00 93.56 183 LEU A N 1
ATOM 1368 C CA . LEU A 1 183 ? 16.574 0.945 -12.897 1.00 93.56 183 LEU A CA 1
ATOM 1369 C C . LEU A 1 183 ? 17.764 1.398 -12.027 1.00 93.56 183 LEU A C 1
ATOM 1371 O O . LEU A 1 183 ? 18.452 0.557 -11.433 1.00 93.56 183 LEU A O 1
ATOM 1375 N N . PRO A 1 184 ? 17.993 2.719 -11.872 1.00 95.12 184 PRO A N 1
ATOM 1376 C CA . PRO A 1 184 ? 19.073 3.232 -11.041 1.00 95.12 184 PRO A CA 1
ATOM 1377 C C . PRO A 1 184 ? 19.008 2.682 -9.613 1.00 95.12 184 PRO A C 1
ATOM 1379 O O . PRO A 1 184 ? 17.939 2.587 -9.007 1.00 95.12 184 PRO A O 1
ATOM 1382 N N . ALA A 1 185 ? 20.170 2.422 -9.008 1.00 94.94 185 ALA A N 1
ATOM 1383 C CA . ALA A 1 185 ? 20.254 1.874 -7.652 1.00 94.94 185 ALA A CA 1
ATOM 1384 C C . ALA A 1 185 ? 19.524 2.725 -6.593 1.00 94.94 185 ALA A C 1
ATOM 1386 O O . ALA A 1 185 ? 19.135 2.216 -5.543 1.00 94.94 185 ALA A O 1
ATOM 1387 N N . LYS A 1 186 ? 19.357 4.033 -6.828 1.00 95.06 186 LYS A N 1
ATOM 1388 C CA . LYS A 1 186 ? 18.558 4.908 -5.957 1.00 95.06 186 LYS A CA 1
ATOM 1389 C C . LYS A 1 186 ? 17.058 4.594 -6.059 1.00 95.06 186 LYS A C 1
ATOM 1391 O O . LYS A 1 186 ? 16.427 4.448 -5.018 1.00 95.06 186 LYS A O 1
ATOM 1396 N N . ALA A 1 187 ? 16.513 4.420 -7.265 1.00 95.00 187 ALA A N 1
ATOM 1397 C CA . ALA A 1 187 ? 15.114 4.029 -7.477 1.00 95.00 187 ALA A CA 1
ATOM 1398 C C . ALA A 1 187 ? 14.813 2.671 -6.822 1.00 95.00 187 ALA A C 1
ATOM 1400 O O . ALA A 1 187 ? 13.871 2.536 -6.043 1.00 95.00 187 ALA A O 1
ATOM 1401 N N . MET A 1 188 ? 15.704 1.696 -7.030 1.00 95.94 188 MET A N 1
ATOM 1402 C CA . MET A 1 188 ? 15.599 0.362 -6.429 1.00 95.94 188 MET A CA 1
ATOM 1403 C C . MET A 1 188 ? 15.592 0.397 -4.893 1.00 95.94 188 MET A C 1
ATOM 1405 O O . MET A 1 188 ? 14.830 -0.334 -4.263 1.00 95.94 188 MET A O 1
ATOM 1409 N N . ARG A 1 189 ? 16.395 1.274 -4.273 1.00 97.38 189 ARG A N 1
ATOM 1410 C CA . ARG A 1 189 ? 16.408 1.463 -2.812 1.00 97.38 189 ARG A CA 1
ATOM 1411 C C . ARG A 1 189 ? 15.092 2.036 -2.282 1.00 97.38 189 ARG A C 1
ATOM 1413 O O . ARG A 1 189 ? 14.621 1.576 -1.247 1.00 97.38 189 ARG A O 1
ATOM 1420 N N . TRP A 1 190 ? 14.479 2.984 -2.988 1.00 97.19 190 TRP A N 1
ATOM 1421 C CA . TRP A 1 190 ? 13.174 3.540 -2.608 1.00 97.19 190 TRP A CA 1
ATOM 1422 C C . TRP A 1 190 ? 12.033 2.530 -2.751 1.00 97.19 190 TRP A C 1
ATOM 1424 O O . TRP A 1 190 ? 11.180 2.446 -1.863 1.00 97.19 190 TRP A O 1
ATOM 1434 N N . LEU A 1 191 ? 12.045 1.713 -3.808 1.00 96.38 191 LEU A N 1
ATOM 1435 C CA . LEU A 1 191 ? 11.112 0.593 -3.951 1.00 96.38 191 LEU A CA 1
ATOM 1436 C C . LEU A 1 191 ? 11.277 -0.428 -2.815 1.00 96.38 191 LEU A C 1
ATOM 1438 O O . LEU A 1 191 ? 10.286 -0.857 -2.228 1.00 96.38 191 LEU A O 1
ATOM 1442 N N . ALA A 1 192 ? 12.517 -0.774 -2.455 1.00 96.50 192 ALA A N 1
ATOM 1443 C CA . ALA A 1 192 ? 12.802 -1.701 -1.358 1.00 96.50 192 ALA A CA 1
ATOM 1444 C C . ALA A 1 192 ? 12.360 -1.147 0.004 1.00 96.50 192 ALA A C 1
ATOM 1446 O O . ALA A 1 192 ? 11.739 -1.866 0.786 1.00 96.50 192 ALA A O 1
ATOM 1447 N N . ALA A 1 193 ? 12.614 0.137 0.269 1.00 97.56 193 ALA A N 1
ATOM 1448 C CA . ALA A 1 193 ? 12.141 0.809 1.477 1.00 97.56 193 ALA A CA 1
ATOM 1449 C C . ALA A 1 193 ? 10.605 0.834 1.551 1.00 97.56 193 ALA A C 1
ATOM 1451 O O . ALA A 1 193 ? 10.035 0.571 2.608 1.00 97.56 193 ALA A O 1
ATOM 1452 N N . SER A 1 194 ? 9.935 1.083 0.423 1.00 97.12 194 SER A N 1
ATOM 1453 C CA . SER A 1 194 ? 8.470 1.051 0.334 1.00 97.12 194 SER A CA 1
ATOM 1454 C C . SER A 1 194 ? 7.919 -0.353 0.582 1.00 97.12 194 SER A C 1
ATOM 1456 O O . SER A 1 194 ? 6.939 -0.507 1.306 1.00 97.12 194 SER A O 1
ATOM 1458 N N . LEU A 1 195 ? 8.562 -1.395 0.038 1.00 96.50 195 LEU A N 1
ATOM 1459 C CA . LEU A 1 195 ? 8.168 -2.783 0.287 1.00 96.50 195 LEU A CA 1
ATOM 1460 C C . LEU A 1 195 ? 8.321 -3.139 1.769 1.00 96.50 195 LEU A C 1
ATOM 1462 O O . LEU A 1 195 ? 7.400 -3.691 2.367 1.00 96.50 195 LEU A O 1
ATOM 1466 N N . ALA A 1 196 ? 9.458 -2.791 2.375 1.00 95.06 196 ALA A N 1
ATOM 1467 C CA . ALA A 1 196 ? 9.686 -3.006 3.799 1.00 95.06 196 ALA A CA 1
ATOM 1468 C C . ALA A 1 196 ? 8.630 -2.282 4.646 1.00 95.06 196 ALA A C 1
ATOM 1470 O O . ALA A 1 196 ? 8.064 -2.874 5.562 1.00 95.06 196 ALA A O 1
ATOM 1471 N N . ALA A 1 197 ? 8.301 -1.037 4.300 1.00 94.50 197 ALA A N 1
ATOM 1472 C CA . ALA A 1 197 ? 7.250 -0.274 4.957 1.00 94.50 197 ALA A CA 1
ATOM 1473 C C . ALA A 1 197 ? 5.868 -0.946 4.835 1.00 94.50 197 ALA A C 1
ATOM 1475 O O . ALA A 1 197 ? 5.167 -1.102 5.838 1.00 94.50 197 ALA A O 1
ATOM 1476 N N . ALA A 1 198 ? 5.489 -1.401 3.637 1.00 92.25 198 ALA A N 1
ATOM 1477 C CA . ALA A 1 198 ? 4.237 -2.121 3.411 1.00 92.25 198 ALA A CA 1
ATOM 1478 C C . ALA A 1 198 ? 4.163 -3.414 4.242 1.00 92.25 198 ALA A C 1
ATOM 1480 O O . ALA A 1 198 ? 3.144 -3.674 4.880 1.00 92.25 198 ALA A O 1
ATOM 1481 N N . LEU A 1 199 ? 5.255 -4.183 4.310 1.00 89.31 199 LEU A N 1
ATOM 1482 C CA . LEU A 1 199 ? 5.339 -5.408 5.111 1.00 89.31 199 LEU A CA 1
ATOM 1483 C C . LEU A 1 199 ? 5.291 -5.129 6.618 1.00 89.31 199 LEU A C 1
ATOM 1485 O O . LEU A 1 199 ? 4.572 -5.819 7.336 1.00 89.31 199 LEU A O 1
ATOM 1489 N N . ILE A 1 200 ? 5.994 -4.102 7.105 1.00 92.81 200 ILE A N 1
ATOM 1490 C CA . ILE A 1 200 ? 5.949 -3.700 8.520 1.00 92.81 200 ILE A CA 1
ATOM 1491 C C . ILE A 1 200 ? 4.517 -3.333 8.923 1.00 92.81 200 ILE A C 1
ATOM 1493 O O . ILE A 1 200 ? 4.032 -3.747 9.981 1.00 92.81 200 ILE A O 1
ATOM 1497 N N . ASN A 1 201 ? 3.821 -2.590 8.061 1.00 92.94 201 ASN A N 1
ATOM 1498 C CA . ASN A 1 201 ? 2.419 -2.271 8.270 1.00 92.94 201 ASN A CA 1
ATOM 1499 C C . ASN A 1 201 ? 1.540 -3.519 8.267 1.00 92.94 201 ASN A C 1
ATOM 1501 O O . ASN A 1 201 ? 0.802 -3.731 9.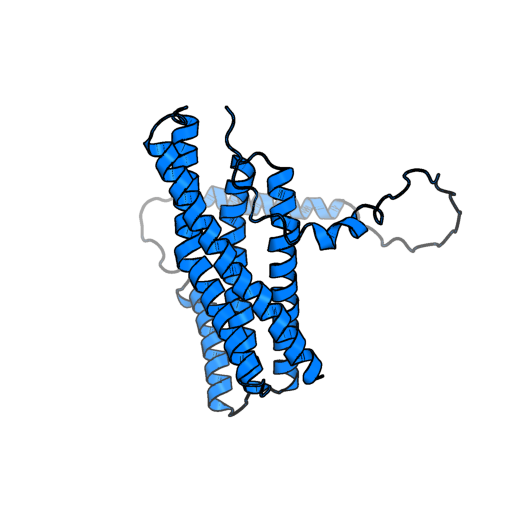225 1.00 92.94 201 ASN A O 1
ATOM 1505 N N . SER A 1 202 ? 1.661 -4.354 7.236 1.00 88.31 202 SER A N 1
ATOM 1506 C CA . SER A 1 202 ? 0.827 -5.542 7.058 1.00 88.31 202 SER A CA 1
ATOM 1507 C C . SER A 1 202 ? 0.987 -6.570 8.175 1.00 88.31 202 SER A C 1
ATOM 1509 O O . SER A 1 202 ? 0.012 -7.209 8.553 1.00 88.31 202 SER A O 1
ATOM 1511 N N . LEU A 1 203 ? 2.215 -6.788 8.652 1.00 88.94 203 LEU A N 1
ATOM 1512 C CA . LEU A 1 203 ? 2.537 -7.910 9.536 1.00 88.94 203 LEU A CA 1
ATOM 1513 C C . LEU A 1 203 ? 2.530 -7.527 11.016 1.00 88.94 203 LEU A C 1
ATOM 1515 O O . LEU A 1 203 ? 2.294 -8.389 11.860 1.00 88.94 203 LEU A O 1
ATOM 1519 N N . PHE A 1 204 ? 2.775 -6.254 11.345 1.00 91.50 204 PHE A N 1
ATOM 1520 C CA . PHE A 1 204 ? 2.953 -5.829 12.735 1.00 91.50 204 PHE A CA 1
ATOM 1521 C C . PHE A 1 204 ? 2.024 -4.684 13.135 1.00 91.50 204 PHE A C 1
ATOM 1523 O O . PHE A 1 204 ? 1.246 -4.831 14.080 1.00 91.50 204 PHE A O 1
ATOM 1530 N N . LEU A 1 205 ? 2.089 -3.541 12.445 1.00 92.12 205 LEU A N 1
ATOM 1531 C CA . LEU A 1 205 ? 1.415 -2.325 12.917 1.00 92.12 205 LEU A CA 1
ATOM 1532 C C . LEU A 1 205 ? -0.103 -2.375 12.729 1.00 92.12 205 LEU A C 1
ATOM 1534 O O . LEU A 1 205 ? -0.835 -2.008 13.650 1.00 92.12 205 LEU A O 1
ATOM 1538 N N . GLU A 1 206 ? -0.582 -2.843 11.576 1.00 91.56 206 GLU A N 1
ATOM 1539 C CA . GLU A 1 206 ? -2.016 -2.963 11.298 1.00 91.56 206 GLU A CA 1
ATOM 1540 C C . GLU A 1 206 ? -2.681 -3.995 12.224 1.00 91.56 206 GLU A C 1
ATOM 1542 O O . GLU A 1 206 ? -3.604 -3.592 12.942 1.00 91.56 206 GLU A O 1
ATOM 1547 N N . PRO A 1 207 ? -2.184 -5.245 12.360 1.00 92.06 207 PRO A N 1
ATOM 1548 C CA . PRO A 1 207 ? -2.812 -6.223 13.247 1.00 92.06 207 PRO A CA 1
ATOM 1549 C C . PRO A 1 207 ? -2.837 -5.758 14.707 1.00 92.06 207 PRO A C 1
ATOM 1551 O O . PRO A 1 207 ? -3.840 -5.924 15.410 1.00 92.06 207 PRO A O 1
ATOM 1554 N N . ALA A 1 208 ? -1.754 -5.123 15.173 1.00 95.31 208 ALA A N 1
ATOM 1555 C CA . ALA A 1 208 ? -1.681 -4.573 16.522 1.00 95.31 208 ALA A CA 1
ATOM 1556 C C . ALA A 1 208 ? -2.675 -3.419 16.732 1.00 95.31 208 ALA A C 1
ATOM 1558 O O . ALA A 1 208 ? -3.370 -3.384 17.750 1.00 95.31 208 ALA A O 1
ATOM 1559 N N . SER A 1 209 ? -2.767 -2.486 15.779 1.00 94.75 209 SER A N 1
ATOM 1560 C CA . SER A 1 209 ? -3.698 -1.353 15.838 1.00 94.75 209 SER A CA 1
ATOM 1561 C C . SER A 1 209 ? -5.154 -1.828 15.847 1.00 94.75 209 SER A C 1
ATOM 1563 O O . SER A 1 209 ? -5.937 -1.433 16.717 1.00 94.75 209 SER A O 1
ATOM 1565 N N . THR A 1 210 ? -5.495 -2.754 14.948 1.00 95.06 210 THR A N 1
ATOM 1566 C CA . THR A 1 210 ? -6.826 -3.361 14.830 1.00 95.06 210 THR A CA 1
ATOM 1567 C C . THR A 1 210 ? -7.215 -4.117 16.104 1.00 95.06 210 THR A C 1
ATOM 1569 O O . THR A 1 210 ? -8.337 -3.967 16.596 1.00 95.06 210 THR A O 1
ATOM 1572 N N . LYS A 1 211 ? -6.283 -4.859 16.720 1.00 96.94 211 LYS A N 1
ATOM 1573 C CA . LYS A 1 211 ? -6.518 -5.526 18.011 1.00 96.94 211 LYS A CA 1
ATOM 1574 C C . LYS A 1 211 ? -6.881 -4.527 19.113 1.00 96.94 211 LYS A C 1
ATOM 1576 O O . LYS A 1 211 ? -7.897 -4.704 19.785 1.00 96.94 211 LYS A O 1
ATOM 1581 N N . VAL A 1 212 ? -6.095 -3.461 19.276 1.00 97.50 212 VAL A N 1
ATOM 1582 C CA . VAL A 1 212 ? -6.349 -2.429 20.300 1.00 97.50 212 VAL A CA 1
ATOM 1583 C C . VAL A 1 212 ? -7.661 -1.685 20.024 1.00 97.50 212 VAL A C 1
ATOM 1585 O O . VAL A 1 212 ? -8.414 -1.380 20.949 1.00 97.50 212 VAL A O 1
ATOM 1588 N N . MET A 1 213 ? -7.992 -1.434 18.755 1.00 97.00 213 MET A N 1
ATOM 1589 C CA . MET A 1 213 ? -9.276 -0.854 18.360 1.00 97.00 213 MET A CA 1
ATOM 1590 C C . MET A 1 213 ? -10.462 -1.714 18.827 1.00 97.00 213 MET A C 1
ATOM 1592 O O . MET A 1 213 ? -11.403 -1.181 19.418 1.00 97.00 213 MET A O 1
ATOM 1596 N N . PHE A 1 214 ? -10.424 -3.032 18.606 1.00 97.44 214 PHE A N 1
ATOM 1597 C CA . PHE A 1 214 ? -11.504 -3.926 19.038 1.00 97.44 214 PHE A CA 1
ATOM 1598 C C . PHE A 1 214 ? -11.597 -4.065 20.561 1.00 97.44 214 PHE A C 1
ATOM 1600 O O . PHE A 1 214 ? -12.709 -4.116 21.086 1.00 97.44 214 PHE A O 1
ATOM 1607 N N . GLN A 1 215 ? -10.468 -4.044 21.276 1.00 97.38 215 GLN A N 1
ATOM 1608 C CA . GLN A 1 215 ? -10.461 -3.999 22.746 1.00 97.38 215 GLN A CA 1
ATOM 1609 C C . GLN A 1 215 ? -11.200 -2.759 23.265 1.00 97.38 215 GLN A C 1
ATOM 1611 O O . GLN A 1 215 ? -12.065 -2.864 24.132 1.00 97.38 215 GLN A O 1
ATOM 1616 N N . ARG A 1 216 ? -10.954 -1.591 22.659 1.00 97.19 216 ARG A N 1
ATOM 1617 C CA . ARG A 1 216 ? -11.698 -0.365 22.982 1.00 97.19 216 ARG A CA 1
ATOM 1618 C C . ARG A 1 216 ? -13.189 -0.516 22.707 1.00 97.19 216 ARG A C 1
ATOM 1620 O O . ARG A 1 216 ? -13.996 -0.149 23.551 1.00 97.19 216 ARG A O 1
ATOM 1627 N N . TYR A 1 217 ? -13.574 -1.088 21.566 1.00 96.06 217 TYR A N 1
ATOM 1628 C CA . TYR A 1 217 ? -14.990 -1.308 21.249 1.00 96.06 217 TYR A CA 1
ATOM 1629 C C . TYR A 1 217 ? -15.694 -2.221 22.259 1.00 96.06 217 TYR A C 1
ATOM 1631 O O . TYR A 1 217 ? -16.874 -2.007 22.528 1.00 96.06 217 TYR A O 1
ATOM 1639 N N . ALA A 1 218 ? -14.998 -3.209 22.829 1.00 96.38 218 ALA A N 1
ATOM 1640 C CA . ALA A 1 218 ? -15.555 -4.066 23.872 1.00 96.38 218 ALA A CA 1
ATOM 1641 C C . ALA A 1 218 ? -15.868 -3.277 25.157 1.00 96.38 218 ALA A C 1
ATOM 1643 O O . ALA A 1 218 ? -16.986 -3.369 25.661 1.00 96.38 218 ALA A O 1
ATOM 1644 N N . LEU A 1 219 ? -14.939 -2.433 25.622 1.00 96.25 219 LEU A N 1
ATOM 1645 C CA . LEU A 1 219 ? -15.152 -1.564 26.790 1.00 96.25 219 LEU A CA 1
ATOM 1646 C C . LEU A 1 219 ? -16.268 -0.538 26.558 1.00 96.25 219 LEU A C 1
ATOM 1648 O O . LEU A 1 219 ? -17.066 -0.253 27.446 1.00 96.25 219 LEU A O 1
ATOM 1652 N N . GLU A 1 220 ? -16.378 -0.009 25.340 1.00 94.44 220 GLU A N 1
ATOM 1653 C CA . GLU A 1 220 ? -17.446 0.930 24.995 1.00 94.44 220 GLU A CA 1
ATOM 1654 C C . GLU A 1 220 ? -18.838 0.304 25.051 1.00 94.44 220 GLU A C 1
ATOM 1656 O O . GLU A 1 220 ? -19.775 0.978 25.467 1.00 94.44 220 GLU A O 1
ATOM 1661 N N . LYS A 1 221 ? -18.984 -0.971 24.665 1.00 94.94 221 LYS A N 1
ATOM 1662 C CA . LYS A 1 221 ? -20.260 -1.697 24.795 1.00 94.94 221 LYS A CA 1
ATOM 1663 C C . LYS A 1 221 ? -20.681 -1.878 26.253 1.00 94.94 221 LYS A C 1
ATOM 1665 O O . LYS A 1 221 ? -21.867 -1.986 26.525 1.00 94.94 221 LYS A O 1
ATOM 1670 N N . GLN A 1 222 ? -19.714 -1.895 27.166 1.00 95.94 222 GLN A N 1
ATOM 1671 C CA . GLN A 1 222 ? -19.926 -1.978 28.611 1.00 95.94 222 GLN A CA 1
ATOM 1672 C C . GLN A 1 222 ? -20.056 -0.587 29.263 1.00 95.94 222 GLN A C 1
ATOM 1674 O O . GLN A 1 222 ? -20.125 -0.489 30.480 1.00 95.94 222 GLN A O 1
ATOM 1679 N N . ASN A 1 223 ? -20.071 0.495 28.472 1.00 95.25 223 ASN A N 1
ATOM 1680 C CA . ASN A 1 223 ? -20.088 1.888 28.932 1.00 95.25 223 ASN A CA 1
ATOM 1681 C C . ASN A 1 223 ? -18.871 2.308 29.794 1.00 9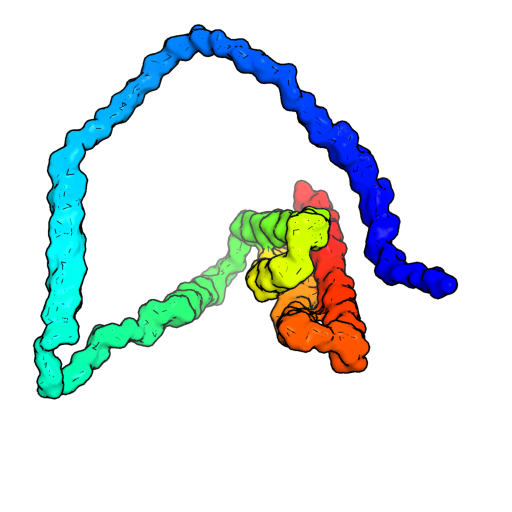5.25 223 ASN A C 1
ATOM 1683 O O . ASN A 1 223 ? -18.928 3.277 30.545 1.00 95.25 223 ASN A O 1
ATOM 1687 N N . ARG A 1 224 ? -17.729 1.625 29.636 1.00 95.00 224 ARG A N 1
ATOM 1688 C CA . ARG A 1 224 ? -16.499 1.795 30.439 1.00 95.00 224 ARG A CA 1
ATOM 1689 C C . ARG A 1 224 ? -15.505 2.803 29.842 1.00 95.00 224 ARG A C 1
ATOM 1691 O O . ARG A 1 224 ? -14.293 2.618 29.890 1.00 95.00 224 ARG A O 1
ATOM 1698 N N . ARG A 1 225 ? -15.999 3.875 29.209 1.00 92.19 225 ARG A N 1
ATOM 1699 C CA . ARG A 1 225 ? -15.142 4.870 28.520 1.00 92.19 225 ARG A CA 1
ATOM 1700 C C . ARG A 1 225 ? -14.316 5.738 29.468 1.00 92.19 225 ARG A C 1
ATOM 1702 O O . ARG A 1 225 ? -13.266 6.235 29.068 1.00 92.19 225 ARG A O 1
ATOM 1709 N N . GLU A 1 226 ? -14.792 5.941 30.693 1.00 94.62 226 GLU A N 1
ATOM 1710 C CA . GLU A 1 226 ? -14.117 6.812 31.661 1.00 94.62 226 GLU A CA 1
ATOM 1711 C C . GLU A 1 226 ? -12.986 6.128 32.426 1.00 94.62 226 GLU A C 1
ATOM 1713 O O . GLU A 1 226 ? -12.157 6.807 33.041 1.00 94.62 226 GLU A O 1
ATOM 1718 N N . GLU A 1 227 ? -12.910 4.804 32.335 1.00 95.56 227 GLU A N 1
ATOM 1719 C CA . GLU A 1 227 ? -11.914 4.007 33.029 1.00 95.56 227 GLU A CA 1
ATOM 1720 C C . GLU A 1 227 ? -10.501 4.227 32.479 1.00 95.56 227 GLU A C 1
ATOM 1722 O O . GLU A 1 227 ? -10.285 4.533 31.299 1.00 95.56 227 GLU A O 1
ATOM 1727 N N . THR A 1 228 ? -9.518 4.049 33.360 1.00 96.56 228 THR A N 1
ATOM 1728 C CA . THR A 1 228 ? -8.090 4.163 33.040 1.00 96.56 228 THR A CA 1
ATOM 1729 C C . THR A 1 228 ? -7.691 3.204 31.921 1.00 96.56 228 THR A C 1
ATOM 1731 O O . THR A 1 228 ? -7.030 3.627 30.974 1.00 96.56 228 THR A O 1
ATOM 1734 N N . GLU A 1 229 ? -8.194 1.967 31.958 1.00 96.38 229 GLU A N 1
ATOM 1735 C CA . GLU A 1 229 ? -7.960 0.938 30.938 1.00 96.38 229 GLU A CA 1
ATOM 1736 C C . GLU A 1 229 ? -8.331 1.432 29.526 1.00 96.38 229 GLU A C 1
ATOM 1738 O O . GLU A 1 229 ? -7.542 1.326 28.582 1.00 96.38 229 GLU A O 1
ATOM 1743 N N . TYR A 1 230 ? -9.505 2.056 29.365 1.00 97.25 230 TYR A N 1
ATOM 1744 C CA . TYR A 1 230 ? -9.927 2.594 28.069 1.00 97.25 230 TYR A CA 1
ATOM 1745 C C . TYR A 1 230 ? -9.011 3.732 27.596 1.00 97.25 230 TYR A C 1
ATOM 1747 O O . TYR A 1 230 ? -8.659 3.800 26.412 1.00 97.25 230 TYR A O 1
ATOM 1755 N N . LYS A 1 231 ? -8.605 4.625 28.509 1.00 97.06 231 LYS A N 1
ATOM 1756 C CA . LYS A 1 231 ? -7.727 5.770 28.209 1.00 97.06 231 LYS A CA 1
ATOM 1757 C C . LYS A 1 231 ? -6.327 5.308 27.783 1.00 97.06 231 LYS A C 1
ATOM 1759 O O . LYS A 1 231 ? -5.776 5.844 26.816 1.00 97.06 231 LYS A O 1
ATOM 1764 N N . GLU A 1 232 ? -5.784 4.273 28.417 1.00 97.81 232 GLU A N 1
ATOM 1765 C CA . GLU A 1 232 ? -4.510 3.652 28.035 1.00 97.81 232 GLU A CA 1
ATOM 1766 C C . GLU A 1 232 ? -4.579 2.994 26.655 1.00 97.81 232 GLU A C 1
ATOM 1768 O O . GLU A 1 232 ? -3.723 3.243 25.798 1.00 97.81 232 GLU A O 1
ATOM 1773 N N . LEU A 1 233 ? -5.639 2.224 26.387 1.00 97.62 233 LEU A N 1
ATOM 1774 C CA . LEU A 1 233 ? -5.867 1.632 25.069 1.00 97.62 233 LEU A CA 1
ATOM 1775 C C . LEU A 1 233 ? -6.052 2.704 23.987 1.00 97.62 233 LEU A C 1
ATOM 1777 O O . LEU A 1 233 ? -5.572 2.535 22.866 1.00 97.62 233 LEU A O 1
ATOM 1781 N N . ALA A 1 234 ? -6.710 3.825 24.293 1.00 96.44 234 ALA A N 1
ATOM 1782 C CA . ALA A 1 234 ? -6.853 4.941 23.360 1.00 96.44 234 ALA A CA 1
ATOM 1783 C C . ALA A 1 234 ? -5.498 5.577 23.010 1.00 96.44 234 ALA A C 1
ATOM 1785 O O . ALA A 1 234 ? -5.231 5.819 21.829 1.00 96.44 234 ALA A O 1
ATOM 1786 N N . LYS A 1 235 ? -4.620 5.780 24.002 1.00 97.75 235 LYS A N 1
ATOM 1787 C CA . LYS A 1 235 ? -3.248 6.265 23.782 1.00 97.75 235 LYS A CA 1
ATOM 1788 C C . LYS A 1 235 ? -2.442 5.279 22.935 1.00 97.75 235 LYS A C 1
ATOM 1790 O O . LYS A 1 235 ? -1.809 5.681 21.959 1.00 97.75 235 LYS A O 1
ATOM 1795 N N . ARG A 1 236 ? -2.508 3.985 23.265 1.00 97.56 236 ARG A N 1
ATOM 1796 C CA . ARG A 1 236 ? -1.822 2.920 22.520 1.00 97.56 236 ARG A CA 1
ATOM 1797 C C . ARG A 1 236 ? -2.312 2.824 21.076 1.00 97.56 236 ARG A C 1
ATOM 1799 O O . ARG A 1 236 ? -1.496 2.699 20.168 1.00 97.56 236 ARG A O 1
ATOM 1806 N N . PHE A 1 237 ? -3.622 2.931 20.856 1.00 96.81 237 PHE A N 1
ATOM 1807 C CA . PHE A 1 237 ? -4.205 2.980 19.517 1.00 96.81 237 PHE A CA 1
ATOM 1808 C C . PHE A 1 237 ? -3.673 4.175 18.723 1.00 96.81 237 PHE A C 1
ATOM 1810 O O . PHE A 1 237 ? -3.233 3.998 17.593 1.00 96.81 237 PHE A O 1
ATOM 1817 N N . GLY A 1 238 ? -3.667 5.374 19.317 1.00 95.94 238 GLY A N 1
ATOM 1818 C CA . GLY A 1 238 ? -3.138 6.576 18.668 1.00 95.94 238 GLY A CA 1
ATOM 1819 C C . GLY A 1 238 ? -1.671 6.424 18.255 1.00 95.94 238 GLY A C 1
ATOM 1820 O O . GLY A 1 238 ? -1.319 6.766 17.130 1.00 95.94 238 GLY A O 1
ATOM 1821 N N . ALA A 1 239 ? -0.839 5.841 19.124 1.00 97.81 239 ALA A N 1
ATOM 1822 C CA . ALA A 1 239 ? 0.567 5.575 18.825 1.00 97.81 239 ALA A CA 1
ATOM 1823 C C . ALA A 1 239 ? 0.746 4.571 17.671 1.00 97.81 239 ALA A C 1
ATOM 1825 O O . ALA A 1 239 ? 1.482 4.850 16.727 1.00 97.81 239 ALA A O 1
ATOM 1826 N N . LEU A 1 240 ? 0.043 3.432 17.708 1.00 96.06 240 LEU A N 1
ATOM 1827 C CA . LEU A 1 240 ? 0.121 2.407 16.658 1.00 96.06 240 LEU A CA 1
ATOM 1828 C C . LEU A 1 240 ? -0.408 2.915 15.313 1.00 96.06 240 LEU A C 1
ATOM 1830 O O . LEU A 1 240 ? 0.222 2.704 14.279 1.00 96.06 240 LEU A O 1
ATOM 1834 N N . HIS A 1 241 ? -1.540 3.619 15.321 1.00 94.38 241 HIS A N 1
ATOM 1835 C CA . HIS A 1 241 ? -2.126 4.202 14.118 1.00 94.38 241 HIS A CA 1
ATOM 1836 C C . HIS A 1 241 ? -1.234 5.298 13.515 1.00 94.38 241 HIS A C 1
ATOM 1838 O O . HIS A 1 241 ? -1.028 5.327 12.300 1.00 94.38 241 HIS A O 1
ATOM 1844 N N . GLY A 1 242 ? -0.667 6.170 14.354 1.00 95.50 242 GLY A N 1
ATOM 1845 C CA . GLY A 1 242 ? 0.286 7.193 13.925 1.00 95.50 242 GLY A CA 1
ATOM 1846 C C . GLY A 1 242 ? 1.549 6.587 13.311 1.00 95.50 242 GLY A C 1
ATOM 1847 O O . GLY A 1 242 ? 1.937 6.973 12.211 1.00 95.50 242 GLY A O 1
ATOM 1848 N N . ALA A 1 243 ? 2.138 5.579 13.964 1.00 96.75 243 ALA A N 1
ATOM 1849 C CA . ALA A 1 243 ? 3.283 4.845 13.428 1.00 96.75 243 ALA A CA 1
ATOM 1850 C C . ALA A 1 243 ? 2.953 4.187 12.080 1.00 96.75 243 ALA A C 1
ATOM 1852 O O . ALA A 1 243 ? 3.706 4.335 11.121 1.00 96.75 243 ALA A O 1
ATOM 1853 N N . SER A 1 244 ? 1.792 3.533 11.976 1.00 94.44 244 SER A N 1
ATOM 1854 C CA . SER A 1 244 ? 1.344 2.903 10.732 1.00 94.44 244 SER A CA 1
ATOM 1855 C C . SER A 1 244 ? 1.196 3.909 9.585 1.00 94.44 244 SER A C 1
ATOM 1857 O O . SER A 1 244 ? 1.631 3.654 8.458 1.00 94.44 244 SER A O 1
ATOM 1859 N N . SER A 1 245 ? 0.659 5.093 9.890 1.00 93.62 245 SER A N 1
ATOM 1860 C CA . SER A 1 245 ? 0.477 6.182 8.927 1.00 93.62 245 SER A CA 1
ATOM 1861 C C . SER A 1 245 ? 1.814 6.756 8.445 1.00 93.62 245 SER A C 1
ATOM 1863 O O . SER A 1 245 ? 1.988 6.971 7.247 1.00 93.62 245 SER A O 1
ATOM 1865 N N . LEU A 1 246 ? 2.784 6.944 9.348 1.00 95.19 246 LEU A N 1
ATOM 1866 C CA . LEU A 1 246 ? 4.143 7.383 9.005 1.00 95.19 246 LEU A CA 1
ATOM 1867 C C . LEU A 1 246 ? 4.877 6.354 8.141 1.00 95.19 246 LEU A C 1
ATOM 1869 O O . LEU A 1 246 ? 5.520 6.713 7.159 1.00 95.19 246 LEU A O 1
ATOM 1873 N N . VAL A 1 247 ? 4.744 5.068 8.462 1.00 92.81 247 VAL A N 1
ATOM 1874 C CA . VAL A 1 247 ? 5.319 3.996 7.642 1.00 92.81 247 VAL A CA 1
ATOM 1875 C C . VAL A 1 247 ? 4.647 3.954 6.262 1.00 92.81 247 VAL A C 1
ATOM 1877 O O . VAL A 1 247 ? 5.330 3.841 5.249 1.00 92.81 247 VAL A O 1
ATOM 1880 N N . ASN A 1 248 ? 3.327 4.145 6.170 1.00 95.19 248 ASN A N 1
ATOM 1881 C CA . ASN A 1 248 ? 2.637 4.226 4.876 1.00 95.19 248 ASN A CA 1
ATOM 1882 C C . ASN A 1 248 ? 3.064 5.464 4.063 1.00 95.19 248 ASN A C 1
ATOM 1884 O O . ASN A 1 248 ? 3.148 5.394 2.838 1.00 95.19 248 ASN A O 1
ATOM 1888 N N . LEU A 1 249 ? 3.413 6.575 4.721 1.00 95.31 249 LEU A N 1
ATOM 1889 C CA . LEU A 1 249 ? 3.938 7.772 4.057 1.00 95.31 249 LEU A CA 1
ATOM 1890 C C . LEU A 1 249 ? 5.253 7.496 3.313 1.00 95.31 249 LEU A C 1
ATOM 1892 O O . LEU A 1 249 ? 5.465 8.059 2.242 1.00 95.31 249 LEU A O 1
ATOM 1896 N N . VAL A 1 250 ? 6.094 6.578 3.805 1.00 96.44 250 VAL A N 1
ATOM 1897 C CA . VAL A 1 250 ? 7.288 6.121 3.067 1.00 96.44 250 VAL A CA 1
ATOM 1898 C C . VAL A 1 250 ? 6.898 5.541 1.707 1.00 96.44 250 VAL A C 1
ATOM 1900 O O . VAL A 1 250 ? 7.568 5.814 0.717 1.00 96.44 250 VAL A O 1
ATOM 1903 N N . THR A 1 251 ? 5.788 4.802 1.635 1.00 96.06 251 THR A N 1
ATOM 1904 C CA . THR A 1 251 ? 5.287 4.225 0.375 1.00 96.06 251 THR A CA 1
ATOM 1905 C C . THR A 1 251 ? 4.736 5.302 -0.563 1.00 96.06 251 THR A C 1
ATOM 1907 O O . THR A 1 251 ? 4.961 5.236 -1.769 1.00 96.06 251 THR A O 1
ATOM 1910 N N . VAL A 1 252 ? 4.066 6.329 -0.025 1.00 97.56 252 VAL A N 1
ATOM 1911 C CA . VAL A 1 252 ? 3.609 7.495 -0.807 1.00 97.56 252 VAL A CA 1
ATOM 1912 C C . VAL A 1 252 ? 4.805 8.224 -1.425 1.00 97.56 252 VAL A C 1
ATOM 1914 O O . VAL A 1 252 ? 4.849 8.427 -2.637 1.00 97.56 252 VAL A O 1
ATOM 1917 N N . VAL A 1 253 ? 5.796 8.583 -0.602 1.00 97.81 253 VAL A N 1
ATOM 1918 C CA . VAL A 1 253 ? 7.012 9.278 -1.051 1.00 97.81 253 VAL A CA 1
ATOM 1919 C C . VAL A 1 253 ? 7.789 8.416 -2.042 1.00 97.81 253 VAL A C 1
ATOM 1921 O O . VAL A 1 253 ? 8.186 8.906 -3.096 1.00 97.81 253 VAL A O 1
ATOM 1924 N N . GLY A 1 254 ? 7.952 7.124 -1.751 1.00 97.06 254 GLY A N 1
ATOM 1925 C CA . GLY A 1 254 ? 8.593 6.170 -2.648 1.00 97.06 254 GLY A CA 1
ATOM 1926 C C . GLY A 1 254 ? 7.904 6.090 -4.009 1.00 97.06 254 GLY A C 1
ATOM 1927 O O . GLY A 1 254 ? 8.592 6.053 -5.023 1.00 97.06 254 GLY A O 1
ATOM 1928 N N . GLY A 1 255 ? 6.570 6.159 -4.050 1.00 97.38 255 GLY A N 1
ATOM 1929 C CA . GLY A 1 255 ? 5.798 6.241 -5.289 1.00 97.38 255 GLY A CA 1
ATOM 1930 C C . GLY A 1 255 ? 6.130 7.477 -6.129 1.00 97.38 255 GLY A C 1
ATOM 1931 O O . GLY A 1 255 ? 6.409 7.339 -7.316 1.00 97.38 255 GLY A O 1
ATOM 1932 N N . PHE A 1 256 ? 6.181 8.668 -5.521 1.00 98.06 256 PHE A N 1
ATOM 1933 C CA . PHE A 1 256 ? 6.574 9.902 -6.220 1.00 98.06 256 PHE A CA 1
ATOM 1934 C C . PHE A 1 256 ? 8.024 9.868 -6.706 1.00 98.06 256 PHE A C 1
ATOM 1936 O O . PHE A 1 256 ? 8.309 10.230 -7.847 1.00 98.06 256 PHE A O 1
ATOM 1943 N N . VAL A 1 257 ? 8.946 9.412 -5.856 1.00 97.19 257 VAL A N 1
ATOM 1944 C CA . VAL A 1 257 ? 10.360 9.281 -6.223 1.00 97.19 257 VAL A CA 1
ATOM 1945 C C . VAL A 1 257 ? 10.523 8.290 -7.374 1.00 97.19 257 VAL A C 1
ATOM 1947 O O . VAL A 1 257 ? 11.281 8.546 -8.307 1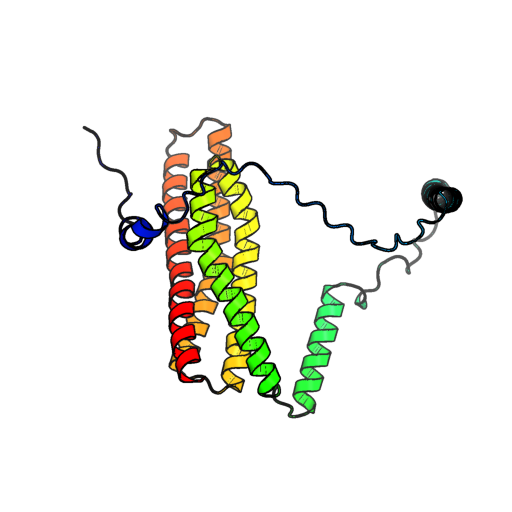.00 97.19 257 VAL A O 1
ATOM 1950 N N . HIS A 1 258 ? 9.796 7.174 -7.340 1.00 97.06 258 HIS A N 1
ATOM 1951 C CA . HIS A 1 258 ? 9.824 6.183 -8.410 1.00 97.06 258 HIS A CA 1
ATOM 1952 C C . HIS A 1 258 ? 9.227 6.723 -9.712 1.00 97.06 258 HIS A C 1
ATOM 1954 O O . HIS A 1 258 ? 9.827 6.536 -10.766 1.00 97.06 258 HIS A O 1
ATOM 1960 N N . ALA A 1 259 ? 8.123 7.474 -9.641 1.00 97.06 259 ALA A N 1
ATOM 1961 C CA . ALA A 1 259 ? 7.542 8.171 -10.790 1.00 97.06 259 ALA A CA 1
ATOM 1962 C C . ALA A 1 259 ? 8.562 9.095 -11.473 1.00 97.06 259 ALA A C 1
ATOM 1964 O O . ALA A 1 259 ? 8.697 9.070 -12.693 1.00 97.06 259 ALA A O 1
ATOM 1965 N N . TYR A 1 260 ? 9.318 9.861 -10.679 1.00 96.75 260 TYR A N 1
ATOM 1966 C CA . TYR A 1 260 ? 10.383 10.732 -11.176 1.00 96.75 260 TYR A CA 1
ATOM 1967 C C . TYR A 1 260 ? 11.494 9.946 -11.887 1.00 96.75 260 TYR A C 1
ATOM 1969 O O . TYR A 1 260 ? 11.920 10.320 -12.976 1.00 96.75 260 TYR A O 1
ATOM 1977 N N . TYR A 1 261 ? 11.950 8.823 -11.322 1.00 95.62 261 TYR A N 1
ATOM 1978 C CA . TYR A 1 261 ? 12.945 7.991 -12.006 1.00 95.62 261 TYR A CA 1
ATOM 1979 C C . TYR A 1 261 ? 12.399 7.362 -13.289 1.00 95.62 261 TYR A C 1
ATOM 1981 O O . TYR A 1 261 ? 13.129 7.304 -14.274 1.00 95.62 261 TYR A O 1
ATOM 1989 N N . LEU A 1 262 ? 11.133 6.936 -13.306 1.00 93.94 262 LEU A N 1
ATOM 1990 C CA . LEU A 1 262 ? 10.492 6.432 -14.520 1.00 93.94 262 LEU A CA 1
ATOM 1991 C C . LEU A 1 262 ? 10.405 7.512 -15.603 1.00 93.94 262 LEU A C 1
ATOM 1993 O O . LEU A 1 262 ? 10.705 7.215 -16.753 1.00 93.94 262 LEU A O 1
ATOM 1997 N N . SER A 1 263 ? 10.079 8.762 -15.252 1.00 93.94 263 SER A N 1
ATOM 1998 C CA . SER A 1 263 ? 10.020 9.857 -16.231 1.00 93.94 263 SER A CA 1
ATOM 1999 C C . SER A 1 263 ? 11.372 10.225 -16.838 1.00 93.94 263 SER A C 1
ATOM 2001 O O . SER A 1 263 ? 11.403 10.841 -17.891 1.00 93.94 263 SER A O 1
ATOM 2003 N N . LEU A 1 264 ? 12.485 9.872 -16.187 1.00 91.94 264 LEU A N 1
ATOM 2004 C CA . LEU A 1 264 ? 13.829 10.069 -16.742 1.00 91.94 264 LEU A CA 1
ATOM 2005 C C . LEU A 1 264 ? 14.270 8.927 -17.670 1.00 91.94 264 LEU A C 1
ATOM 2007 O O . LEU A 1 264 ? 15.310 9.040 -18.313 1.00 91.94 264 LEU A O 1
ATOM 2011 N N . MET A 1 265 ? 13.545 7.806 -17.673 1.00 81.56 265 MET A N 1
ATOM 2012 C CA . MET A 1 265 ? 13.862 6.618 -18.474 1.00 81.56 265 MET A CA 1
ATOM 2013 C C . MET A 1 265 ? 12.946 6.441 -19.693 1.00 81.56 265 MET A C 1
ATOM 2015 O O . MET A 1 265 ? 13.240 5.586 -20.529 1.00 81.56 265 MET A O 1
ATOM 2019 N N . LEU A 1 266 ? 11.844 7.194 -19.756 1.00 74.50 266 LEU A N 1
ATOM 2020 C CA . LEU A 1 266 ? 10.937 7.303 -20.904 1.00 74.50 266 LEU A CA 1
ATOM 2021 C C . LEU A 1 266 ? 11.412 8.414 -21.843 1.00 74.50 266 LEU A C 1
ATOM 2023 O O . LEU A 1 266 ? 11.257 8.218 -23.067 1.00 74.50 266 LEU A O 1
#

Sequence (266 aa):
MKKPCSVLLLVSTAALLLPLHEAFKIPIGARLARTSSSSTLKRWPVPPSSNLVQGAGVVSQVLRASDAKGAEGDSAGVQPWIEPAFHNKLSVRILAVLAGISIAMKNSGMALPKSAATYIHLLMFGANFGSVMYTTFVLGLVMIKHLPRQTFGRLQSKLFPIYFAWSALALALQLLTGKTLGLPAKAMRWLAASLAAALINSLFLEPASTKVMFQRYALEKQNRREETEYKELAKRFGALHGASSLVNLVTVVGGFVHAYYLSLML

pLDDT: mean 75.86, std 23.87, range [31.45, 98.06]

Foldseek 3Di:
DDDDDPPVVVPPPVVPCVVVVVVPPDDPDDDDDDDDDDDDDPDDDDDDPPVVVVVVVVVVVVVVVVVVVVPDDDDDDDDPPPPDPPCNDPVNVVVVVVVVVVVCCVVPVDDPPLVNLVVLLVVLLVVLLVLLCCVLPPVLVVLVVPDDPVVSLVVCLVVLLVSLVSNLVSLVSNLSSCVVVVQDPVLSVLSVLLNVLSCCLNPPLSVQLSVLVVVLVVCVVVVNCVDPVNVVSVVVNVVSVVSNSVSSVSNNVSSVVNVVSVVVVD